Protein AF-A0A9D5VXX3-F1 (afdb_monomer_lite)

Secondary structure (DSSP, 8-state):
-HHHHHHHHHHT-HHHHHHTT-HHHHHHHHHHHHHHHHHHHHHTTTSHHHHHHHHTTS--HHHHHHHHHHHHHHHHHHHHHHTT-----PPPEEHHHHHHHHHHHHHHHHHHS--HHHHHHHHHTT-GGGHHHHHHHHHHHHHHHHHHHHSSTTTTSSTTEEES--HHHHHTS-THHHHHHHHHHHHHHHHHHHHHHHHHHHHHHHHHHHHHHHHHHHHHHHHHHHHHHHHHHHHHHHHHHHHHH----S--------------

pLDDT: mean 75.84, std 14.53, range [33.97, 91.81]

Radius of gyration: 36.01 Å; chains: 1; bounding box: 89×64×97 Å

Sequence (264 aa):
MEDFLLRLGKILDPATLESATGGSSLIAGFLIGLAWGLVLQKGRICKYDVVSGLFRLQDFTVFRLGAPMLLFSTVLIFFFLDLGMLELSIPKTVIVPQIVGGLLFGAGIAILGYCPGTSLGALGEGSLDAIPGILGMITGAVIFAELFYDSWNTTFMAFGDIGRITFYDMFKVNHWYVIVPFCIMLVMFIIGVTMMDWFMIFFRKSLNYFLDVTDALEEKVPTVKKEFEETTEKAKAQWKKYKHEDKVDDKLEVKIDDKHEDKT

Structure (mmCIF, N/CA/C/O backbone):
data_AF-A0A9D5VXX3-F1
#
_entry.id   AF-A0A9D5VXX3-F1
#
loop_
_atom_site.group_PDB
_atom_site.id
_atom_site.type_symbol
_atom_site.label_atom_id
_atom_site.label_alt_id
_atom_site.label_comp_id
_atom_site.label_asym_id
_atom_site.label_entity_id
_atom_site.label_seq_id
_atom_site.pdbx_PDB_ins_code
_atom_site.Cartn_x
_atom_site.Cartn_y
_atom_site.Cartn_z
_atom_site.occupancy
_atom_site.B_iso_or_equiv
_atom_site.auth_seq_id
_atom_site.auth_comp_id
_atom_site.auth_asym_id
_atom_site.auth_atom_id
_atom_site.pdbx_PDB_model_num
ATOM 1 N N . MET A 1 1 ? 31.605 13.356 -5.205 1.00 54.88 1 MET A N 1
ATOM 2 C CA . MET A 1 1 ? 30.679 14.513 -5.245 1.00 54.88 1 MET A CA 1
ATOM 3 C C . MET A 1 1 ? 30.443 14.970 -6.683 1.00 54.88 1 MET A C 1
ATOM 5 O O . MET A 1 1 ? 29.295 15.148 -7.060 1.00 54.88 1 MET A O 1
ATOM 9 N N . GLU A 1 2 ? 31.488 15.067 -7.510 1.00 60.94 2 GLU A N 1
ATOM 10 C CA . GLU A 1 2 ? 31.362 15.393 -8.943 1.00 60.94 2 GLU A CA 1
ATOM 11 C C . GLU A 1 2 ? 30.580 14.334 -9.738 1.00 60.94 2 GLU A C 1
ATOM 13 O O . GLU A 1 2 ? 29.680 14.694 -10.490 1.00 60.94 2 GLU A O 1
ATOM 18 N N . ASP A 1 3 ? 30.803 13.039 -9.478 1.00 67.50 3 ASP A N 1
ATOM 19 C CA . ASP A 1 3 ? 29.996 11.957 -10.071 1.00 67.50 3 ASP A CA 1
ATOM 20 C C . ASP A 1 3 ? 28.510 12.031 -9.695 1.00 67.50 3 ASP A C 1
ATOM 22 O O . ASP A 1 3 ? 27.647 11.739 -10.517 1.00 67.50 3 ASP A O 1
ATOM 26 N N . PHE A 1 4 ? 28.192 12.452 -8.468 1.00 64.25 4 PHE A N 1
ATOM 27 C CA . PHE A 1 4 ? 26.811 12.629 -8.010 1.00 64.25 4 PHE A CA 1
ATOM 28 C C . PHE A 1 4 ? 26.127 13.790 -8.749 1.00 64.25 4 PHE A C 1
ATOM 30 O O . PHE A 1 4 ? 25.004 13.638 -9.224 1.00 64.25 4 PHE A O 1
ATOM 37 N N . LEU A 1 5 ? 26.824 14.919 -8.927 1.00 60.59 5 LEU A N 1
ATOM 38 C CA . LEU A 1 5 ? 26.308 16.080 -9.662 1.00 60.59 5 LEU A CA 1
ATOM 39 C C . LEU A 1 5 ? 26.170 15.814 -11.172 1.00 60.59 5 LEU A C 1
ATOM 41 O O . LEU A 1 5 ? 25.159 16.191 -11.762 1.00 60.59 5 LEU A O 1
ATOM 45 N N . LEU A 1 6 ? 27.118 15.100 -11.789 1.00 66.69 6 LEU A N 1
ATOM 46 C CA . LEU A 1 6 ? 27.022 14.639 -13.184 1.00 66.69 6 LEU A CA 1
ATOM 47 C C . LEU A 1 6 ? 25.842 13.674 -13.404 1.00 66.69 6 LEU A C 1
ATOM 49 O O . LEU A 1 6 ? 25.215 13.691 -14.463 1.00 66.69 6 LEU A O 1
ATOM 53 N N . ARG A 1 7 ? 25.502 12.852 -12.403 1.00 62.12 7 ARG A N 1
ATOM 54 C CA . ARG A 1 7 ? 24.361 11.917 -12.443 1.00 62.12 7 ARG A CA 1
ATOM 55 C C . ARG A 1 7 ? 23.017 12.600 -12.199 1.00 62.12 7 ARG A C 1
ATOM 57 O O . ARG A 1 7 ? 22.048 12.261 -12.871 1.00 62.12 7 ARG A O 1
ATOM 64 N N . LEU A 1 8 ? 22.966 13.598 -11.316 1.00 60.09 8 LEU A N 1
ATOM 65 C CA . LEU A 1 8 ? 21.811 14.492 -11.173 1.00 60.09 8 LEU A CA 1
ATOM 66 C C . LEU A 1 8 ? 21.530 15.228 -12.493 1.00 60.09 8 LEU A C 1
ATOM 68 O O . LEU A 1 8 ? 20.380 15.294 -12.922 1.00 60.09 8 LEU A O 1
ATOM 72 N N . GLY A 1 9 ? 22.587 15.670 -13.183 1.00 57.88 9 GLY A N 1
ATOM 73 C CA . GLY A 1 9 ? 22.507 16.233 -14.534 1.00 57.88 9 GLY A CA 1
ATOM 74 C C . GLY A 1 9 ? 21.950 15.267 -15.589 1.00 57.88 9 GLY A C 1
ATOM 75 O O . GLY A 1 9 ? 21.218 15.709 -16.464 1.00 57.88 9 GLY A O 1
ATOM 76 N N . LYS A 1 10 ? 22.215 13.956 -15.473 1.00 60.25 10 LYS A N 1
ATOM 77 C CA . LYS A 1 10 ? 21.628 12.902 -16.332 1.00 60.25 10 LYS A CA 1
ATOM 78 C C . LYS A 1 10 ? 20.181 12.537 -15.992 1.00 60.25 10 LYS A C 1
ATOM 80 O O . LYS A 1 10 ? 19.451 12.048 -16.842 1.00 60.25 10 LYS A O 1
ATOM 85 N N . ILE A 1 11 ? 19.743 12.725 -14.749 1.00 60.09 11 ILE A N 1
ATOM 86 C CA . ILE A 1 11 ? 18.327 12.552 -14.374 1.00 60.09 11 ILE A CA 1
ATOM 87 C C . ILE A 1 11 ? 17.494 13.720 -14.931 1.00 60.09 11 ILE A C 1
ATOM 89 O O . ILE A 1 11 ? 16.366 13.527 -15.383 1.00 60.09 11 ILE A O 1
ATOM 93 N N . LEU A 1 12 ? 18.095 14.912 -14.970 1.00 56.62 12 LEU A N 1
ATOM 94 C CA . LEU A 1 12 ? 17.607 16.120 -15.641 1.00 56.62 12 LEU A CA 1
ATOM 95 C C . LEU A 1 12 ? 18.047 16.210 -17.121 1.00 56.62 12 LEU A C 1
ATOM 97 O O . LEU A 1 12 ? 18.134 17.315 -17.655 1.00 56.62 12 LEU A O 1
ATOM 101 N N . ASP A 1 13 ? 18.330 15.083 -17.793 1.00 58.31 13 ASP A N 1
ATOM 102 C CA . ASP A 1 13 ? 18.696 15.083 -19.220 1.00 58.31 13 ASP A CA 1
ATOM 103 C C . ASP A 1 13 ? 17.605 15.789 -20.061 1.00 58.31 13 ASP A C 1
ATOM 105 O O . ASP A 1 13 ? 16.416 15.733 -19.708 1.00 58.31 13 ASP A O 1
ATOM 109 N N . PRO A 1 14 ? 17.957 16.411 -21.205 1.00 57.50 14 PRO A N 1
ATOM 110 C CA . PRO A 1 14 ? 17.034 17.166 -22.043 1.00 57.50 14 PRO A CA 1
ATOM 111 C C . PRO A 1 14 ? 15.800 16.371 -22.467 1.00 57.50 14 PRO A C 1
ATOM 113 O O . PRO A 1 14 ? 14.769 16.983 -22.667 1.00 57.50 14 PRO A O 1
ATOM 116 N N . ALA A 1 15 ? 15.856 15.035 -22.535 1.00 57.66 15 ALA A N 1
ATOM 117 C CA . ALA A 1 15 ? 14.709 14.175 -22.854 1.00 57.66 15 ALA A CA 1
ATOM 118 C C . ALA A 1 15 ? 13.660 14.087 -21.721 1.00 57.66 15 ALA A C 1
ATOM 120 O O . ALA A 1 15 ? 12.449 14.081 -21.971 1.00 57.66 15 ALA A O 1
ATOM 121 N N . THR A 1 16 ? 14.098 14.062 -20.456 1.00 57.97 16 THR A N 1
ATOM 122 C CA . THR A 1 16 ? 13.195 14.175 -19.296 1.00 57.97 16 THR A CA 1
ATOM 123 C C . THR A 1 16 ? 12.633 15.588 -19.226 1.00 57.97 16 THR A C 1
ATOM 125 O O . THR A 1 16 ? 11.449 15.770 -18.965 1.00 57.97 16 THR A O 1
ATOM 128 N N . LEU A 1 17 ? 13.458 16.593 -19.531 1.00 55.03 17 LEU A N 1
ATOM 129 C CA . LEU A 1 17 ? 13.006 17.974 -19.638 1.00 55.03 17 LEU A CA 1
ATOM 130 C C . LEU A 1 17 ? 12.070 18.194 -20.827 1.00 55.03 17 LEU A C 1
ATOM 132 O O . LEU A 1 17 ? 11.161 18.985 -20.669 1.00 55.03 17 LEU A O 1
ATOM 136 N N . GLU A 1 18 ? 12.221 17.506 -21.961 1.00 60.97 18 GLU A N 1
ATOM 137 C CA . GLU A 1 18 ? 11.383 17.606 -23.170 1.00 60.97 18 GLU A CA 1
ATOM 138 C C . GLU A 1 18 ? 10.004 16.972 -22.946 1.00 60.97 18 GLU A C 1
ATOM 140 O O . GLU A 1 18 ? 8.969 17.596 -23.186 1.00 60.97 18 GLU A O 1
ATOM 145 N N . SER A 1 19 ? 9.969 15.778 -22.346 1.00 54.44 19 SER A N 1
ATOM 146 C CA . SER A 1 19 ? 8.719 15.152 -21.883 1.00 54.44 19 SER A CA 1
ATOM 147 C C . SER A 1 19 ? 8.041 15.936 -20.748 1.00 54.44 19 SER A C 1
ATOM 149 O O . SER A 1 19 ? 6.808 15.966 -20.674 1.00 54.44 19 SER A O 1
ATOM 151 N N . ALA A 1 20 ? 8.833 16.629 -19.921 1.00 55.00 20 ALA A N 1
ATOM 152 C CA . ALA A 1 20 ? 8.374 17.581 -18.915 1.00 55.00 20 ALA A CA 1
ATOM 153 C C . ALA A 1 20 ? 8.191 19.021 -19.439 1.00 55.00 20 ALA A C 1
ATOM 155 O O . ALA A 1 20 ? 7.760 19.863 -18.673 1.00 55.00 20 ALA A O 1
ATOM 156 N N . THR A 1 21 ? 8.485 19.362 -20.698 1.00 54.41 21 THR A N 1
ATOM 157 C CA . THR A 1 21 ? 8.234 20.712 -21.268 1.00 54.41 21 THR A CA 1
ATOM 158 C C . THR A 1 21 ? 7.125 20.709 -22.300 1.00 54.41 21 THR A C 1
ATOM 160 O O . THR A 1 21 ? 6.641 21.781 -22.669 1.00 54.41 21 THR A O 1
ATOM 163 N N . GLY A 1 22 ? 6.622 19.534 -22.687 1.00 62.16 22 GLY A N 1
ATOM 164 C CA . GLY A 1 22 ? 5.283 19.415 -23.241 1.00 62.16 22 GLY A CA 1
ATOM 165 C C . GLY A 1 22 ? 4.278 20.021 -22.261 1.00 62.16 22 GLY A C 1
ATOM 166 O O . GLY A 1 22 ? 3.848 19.374 -21.311 1.00 62.16 22 GLY A O 1
ATOM 167 N N . GLY A 1 23 ? 3.882 21.280 -22.470 1.00 70.62 23 GLY A N 1
ATOM 168 C CA . GLY A 1 23 ? 2.918 21.945 -21.586 1.00 70.62 23 GLY A CA 1
ATOM 169 C C . GLY A 1 23 ? 1.643 21.109 -21.429 1.00 70.62 23 GLY A C 1
ATOM 170 O O . GLY A 1 23 ? 1.097 20.989 -20.337 1.00 70.62 23 GLY A O 1
ATOM 171 N N . SER A 1 24 ? 1.237 20.424 -22.500 1.00 72.75 24 SER A N 1
ATOM 172 C CA . SER A 1 24 ? 0.107 19.497 -22.528 1.00 72.75 24 SER A CA 1
ATOM 173 C C . SER A 1 24 ? 0.295 18.265 -21.629 1.00 72.75 24 SER A C 1
ATOM 175 O O . SER A 1 24 ? -0.646 17.897 -20.930 1.00 72.75 24 SER A O 1
ATOM 177 N N . SER A 1 25 ? 1.476 17.630 -21.618 1.00 78.81 25 SER A N 1
ATOM 178 C CA . SER A 1 25 ? 1.744 16.418 -20.824 1.00 78.81 25 SER A CA 1
ATOM 179 C C . SER A 1 25 ? 1.875 16.734 -19.335 1.00 78.81 25 SER A C 1
ATOM 181 O O . SER A 1 25 ? 1.330 15.999 -18.512 1.00 78.81 25 SER A O 1
ATOM 183 N N . LEU A 1 26 ? 2.511 17.856 -18.979 1.00 82.62 26 LEU A N 1
ATOM 184 C CA . LEU A 1 26 ? 2.576 18.320 -17.592 1.00 82.62 26 LEU A CA 1
ATOM 185 C C . LEU A 1 26 ? 1.202 18.684 -17.036 1.00 82.62 26 LEU A C 1
ATOM 187 O O . LEU A 1 26 ? 0.861 18.276 -15.928 1.00 82.62 26 LEU A O 1
ATOM 191 N N . ILE A 1 27 ? 0.411 19.449 -17.795 1.00 86.25 27 ILE A N 1
ATOM 192 C CA . ILE A 1 27 ? -0.934 19.845 -17.366 1.00 86.25 27 ILE A CA 1
ATOM 193 C C . ILE A 1 27 ? -1.816 18.602 -17.237 1.00 86.25 27 ILE A C 1
ATOM 195 O O . ILE A 1 27 ? -2.516 18.461 -16.237 1.00 86.25 27 ILE A O 1
ATOM 199 N N . ALA A 1 28 ? -1.746 17.666 -18.190 1.00 85.38 28 ALA A N 1
ATOM 200 C CA . ALA A 1 28 ? -2.468 16.401 -18.096 1.00 85.38 28 ALA A CA 1
ATOM 201 C C . ALA A 1 28 ? -2.037 15.586 -16.865 1.00 85.38 28 ALA A C 1
ATOM 203 O O . ALA A 1 28 ? -2.895 15.133 -16.110 1.00 85.38 28 ALA A O 1
ATOM 204 N N . GLY A 1 29 ? -0.732 15.455 -16.609 1.00 86.94 29 GLY A N 1
ATOM 205 C CA . GLY A 1 29 ? -0.204 14.764 -15.431 1.00 86.94 29 GLY A CA 1
ATOM 206 C C . GLY A 1 29 ? -0.633 15.418 -14.116 1.00 86.94 29 GLY A C 1
ATOM 207 O O . GLY A 1 29 ? -1.059 14.726 -13.194 1.00 86.94 29 GLY A O 1
ATOM 208 N N . PHE A 1 30 ? -0.605 16.750 -14.045 1.00 88.44 30 PHE A N 1
ATOM 209 C CA . PHE A 1 30 ? -1.073 17.506 -12.885 1.00 88.44 30 PHE A CA 1
ATOM 210 C C . PHE A 1 30 ? -2.578 17.321 -12.648 1.00 88.44 30 PHE A C 1
ATOM 212 O O . PHE A 1 30 ? -2.991 17.048 -11.523 1.00 88.44 30 PHE A O 1
ATOM 219 N N . LEU A 1 31 ? -3.400 17.403 -13.700 1.00 91.75 31 LEU A N 1
ATOM 220 C CA . LEU A 1 31 ? -4.848 17.196 -13.608 1.00 91.75 31 LEU A CA 1
ATOM 221 C C . LEU A 1 31 ? -5.198 15.765 -13.185 1.00 91.75 31 LEU A C 1
ATOM 223 O O . LEU A 1 31 ? -6.059 15.576 -12.326 1.00 91.75 31 LEU A O 1
ATOM 227 N N . ILE A 1 32 ? -4.518 14.762 -13.746 1.00 89.12 32 ILE A N 1
ATOM 228 C CA . ILE A 1 32 ? -4.707 13.353 -13.378 1.00 89.12 32 ILE A CA 1
ATOM 229 C C . ILE A 1 32 ? -4.256 13.116 -11.935 1.00 89.12 32 ILE A C 1
ATOM 231 O O . ILE A 1 32 ? -4.968 12.462 -11.177 1.00 89.12 32 ILE A O 1
ATOM 235 N N . GLY A 1 33 ? -3.117 13.679 -11.525 1.00 88.12 33 GLY A N 1
ATOM 236 C CA . GLY A 1 33 ? -2.627 13.598 -10.149 1.00 88.12 33 GLY A CA 1
ATOM 237 C C . GLY A 1 33 ? -3.587 14.242 -9.149 1.00 88.12 33 GLY A C 1
ATOM 238 O O . GLY A 1 33 ? -3.875 13.655 -8.108 1.00 88.12 33 GLY A O 1
ATOM 239 N N . LEU A 1 34 ? -4.154 15.402 -9.488 1.00 90.19 34 LEU A N 1
ATOM 240 C CA . LEU A 1 34 ? -5.164 16.076 -8.673 1.00 90.19 34 LEU A CA 1
ATOM 241 C C . LEU A 1 34 ? -6.451 15.246 -8.585 1.00 90.19 34 LEU A C 1
ATOM 243 O O . LEU A 1 34 ? -6.981 15.050 -7.492 1.00 90.19 34 LEU A O 1
ATOM 247 N N . ALA A 1 35 ? -6.923 14.694 -9.706 1.00 90.69 35 ALA A N 1
ATOM 248 C CA . ALA A 1 35 ? -8.075 13.795 -9.723 1.00 90.69 35 ALA A CA 1
ATOM 249 C C . ALA A 1 35 ? -7.831 12.539 -8.868 1.00 90.69 35 ALA A C 1
ATOM 251 O O . ALA A 1 35 ? -8.690 12.159 -8.072 1.00 90.69 35 ALA A O 1
ATOM 252 N N . TRP A 1 36 ? -6.645 11.934 -8.971 1.00 87.25 36 TRP A N 1
ATOM 253 C CA . TRP A 1 36 ? -6.245 10.789 -8.154 1.00 87.25 36 TRP A CA 1
ATOM 254 C C . TRP A 1 36 ? -6.178 11.141 -6.663 1.00 87.25 36 TRP A C 1
ATOM 256 O O . TRP A 1 36 ? -6.694 10.396 -5.831 1.00 87.25 36 TRP A O 1
ATOM 266 N N . GLY A 1 37 ? -5.636 12.310 -6.315 1.00 87.75 37 GLY A N 1
ATOM 267 C CA . GLY A 1 37 ? -5.613 12.819 -4.942 1.00 87.75 37 GLY A CA 1
ATOM 268 C C . GLY A 1 37 ? -7.014 12.982 -4.345 1.00 87.75 37 GLY A C 1
ATOM 269 O O . GLY A 1 37 ? -7.267 12.520 -3.233 1.00 87.75 37 GLY A O 1
ATOM 270 N N . LEU A 1 38 ? -7.962 13.544 -5.105 1.00 88.38 38 LEU A N 1
ATOM 271 C CA . LEU A 1 38 ? -9.363 13.670 -4.678 1.00 88.38 38 LEU A CA 1
ATOM 272 C C . LEU A 1 38 ? -10.030 12.306 -4.445 1.00 88.38 38 LEU A C 1
ATOM 274 O O . LEU A 1 38 ? -10.832 12.149 -3.519 1.00 88.38 38 LEU A O 1
ATOM 278 N N . VAL A 1 39 ? -9.702 11.309 -5.272 1.00 88.06 39 VAL A N 1
ATOM 279 C CA . VAL A 1 39 ? -10.187 9.931 -5.110 1.00 88.06 39 VAL A CA 1
ATOM 280 C C . VAL A 1 39 ? -9.621 9.300 -3.836 1.00 88.06 39 VAL A C 1
ATOM 282 O O . VAL A 1 39 ? -10.385 8.717 -3.065 1.00 88.06 39 VAL A O 1
ATOM 285 N N . LEU A 1 40 ? -8.321 9.460 -3.566 1.00 85.25 40 LEU A N 1
ATOM 286 C CA . LEU A 1 40 ? -7.682 8.950 -2.346 1.00 85.25 40 LEU A CA 1
ATOM 287 C C . LEU A 1 40 ? -8.268 9.583 -1.077 1.00 85.25 40 LEU A C 1
ATOM 289 O O . LEU A 1 40 ? -8.564 8.865 -0.117 1.00 85.25 40 LEU A O 1
ATOM 293 N N . GLN A 1 41 ? -8.515 10.894 -1.105 1.00 84.69 41 GLN A N 1
ATOM 294 C CA . GLN A 1 41 ? -9.112 11.630 0.009 1.00 84.69 41 GLN A CA 1
ATOM 295 C C . GLN A 1 41 ? -10.543 11.150 0.299 1.00 84.69 41 GLN A C 1
ATOM 297 O O . GLN A 1 41 ? -10.901 10.871 1.446 1.00 84.69 41 GLN A O 1
ATOM 302 N N . LYS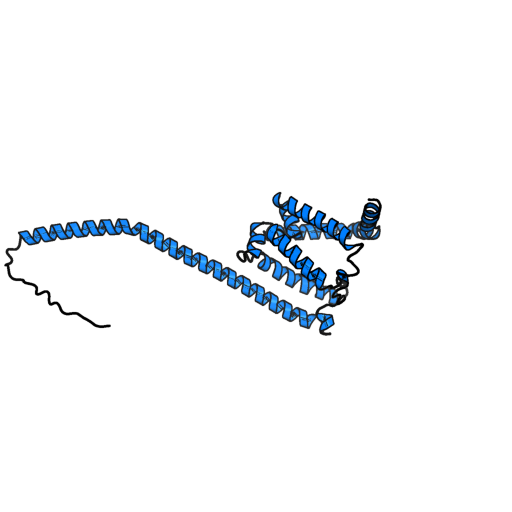 A 1 42 ? -11.366 10.952 -0.742 1.00 85.94 42 LYS A N 1
ATOM 303 C CA . LYS A 1 42 ? -12.699 10.343 -0.581 1.00 85.94 42 LYS A CA 1
ATOM 304 C C . LYS A 1 42 ? -12.630 8.898 -0.090 1.00 85.94 42 LYS A C 1
ATOM 306 O O . LYS A 1 42 ? -13.503 8.476 0.665 1.00 85.94 42 LYS A O 1
ATOM 311 N N . GLY A 1 43 ? -11.598 8.159 -0.491 1.00 80.75 43 GLY A N 1
ATOM 312 C CA . GLY A 1 43 ? -11.353 6.786 -0.058 1.00 80.75 43 GLY A CA 1
ATOM 313 C C . GLY A 1 43 ? -10.912 6.649 1.402 1.00 80.75 43 GLY A C 1
ATOM 314 O O . GLY A 1 43 ? -10.931 5.537 1.920 1.00 80.75 43 GLY A O 1
ATOM 315 N N . ARG A 1 44 ? -10.522 7.745 2.078 1.00 82.94 44 ARG A N 1
ATOM 316 C CA . ARG A 1 44 ? -9.984 7.751 3.458 1.00 82.94 44 ARG A CA 1
ATOM 317 C C . ARG A 1 44 ? -8.808 6.786 3.673 1.00 82.94 44 ARG A C 1
ATOM 319 O O . ARG A 1 44 ? -8.536 6.382 4.800 1.00 82.94 44 ARG A O 1
ATOM 326 N N . ILE A 1 45 ? -8.097 6.439 2.598 1.00 81.88 45 ILE A N 1
ATOM 327 C CA . ILE A 1 45 ? -6.929 5.542 2.631 1.00 81.88 45 ILE A CA 1
ATOM 328 C C . ILE A 1 45 ? -5.687 6.300 3.138 1.00 81.88 45 ILE A C 1
ATOM 330 O O . ILE A 1 45 ? -4.707 5.698 3.556 1.00 81.88 45 ILE A O 1
ATOM 334 N N . CYS A 1 46 ? -5.744 7.633 3.164 1.00 80.94 46 CYS A N 1
ATOM 335 C CA . CYS A 1 46 ? -4.693 8.511 3.679 1.00 80.94 46 CYS A CA 1
ATOM 336 C C . CYS A 1 46 ? -4.588 8.538 5.215 1.00 80.94 46 CYS A C 1
ATOM 338 O O . CYS A 1 46 ? -3.816 9.325 5.749 1.00 80.94 46 CYS A O 1
ATOM 340 N N . LYS A 1 47 ? -5.325 7.681 5.935 1.00 82.31 47 LYS A N 1
ATOM 341 C CA . LYS A 1 47 ? -5.240 7.558 7.395 1.00 82.31 47 LYS A CA 1
ATOM 342 C C . LYS A 1 47 ? -4.347 6.393 7.809 1.00 82.31 47 LYS A C 1
ATOM 344 O O . LYS A 1 47 ? -4.541 5.274 7.334 1.00 82.31 47 LYS A O 1
ATOM 349 N N . TYR A 1 48 ? -3.460 6.645 8.771 1.00 81.44 48 TYR A N 1
ATOM 350 C CA . TYR A 1 48 ? -2.576 5.634 9.361 1.00 81.44 48 TYR A CA 1
ATOM 351 C C . TYR A 1 48 ? -3.331 4.392 9.856 1.00 81.44 48 TYR A C 1
ATOM 353 O O . TYR A 1 48 ? -2.925 3.260 9.587 1.00 81.44 48 TYR A O 1
ATOM 361 N N . ASP A 1 49 ? -4.458 4.588 10.546 1.00 81.06 49 ASP A N 1
ATOM 362 C CA . ASP A 1 49 ? -5.234 3.492 11.142 1.00 81.06 49 ASP A CA 1
ATOM 363 C C . ASP A 1 49 ? -5.745 2.501 10.090 1.00 81.06 49 ASP A C 1
ATOM 365 O O . ASP A 1 49 ? -5.780 1.300 10.327 1.00 81.06 49 ASP A O 1
ATOM 369 N N . VAL A 1 50 ? -6.080 2.987 8.892 1.00 81.31 50 VAL A N 1
ATOM 370 C CA . VAL A 1 50 ? -6.641 2.154 7.820 1.00 81.31 50 VAL A CA 1
ATOM 371 C C . VAL A 1 50 ? -5.566 1.270 7.193 1.00 81.31 50 VAL A C 1
ATOM 373 O O . VAL A 1 50 ? -5.811 0.103 6.889 1.00 81.31 50 VAL A O 1
ATOM 376 N N . VAL A 1 51 ? -4.364 1.812 6.997 1.00 81.88 51 VAL A N 1
ATOM 377 C CA . VAL A 1 51 ? -3.248 1.064 6.406 1.00 81.88 51 VAL A CA 1
ATOM 378 C C . VAL A 1 51 ? -2.630 0.118 7.433 1.00 81.88 51 VAL A C 1
ATOM 380 O O . VAL A 1 51 ? -2.379 -1.039 7.115 1.00 81.88 51 VAL A O 1
ATOM 383 N N . SER A 1 52 ? -2.427 0.557 8.676 1.00 80.69 52 SER A N 1
ATOM 384 C CA . SER A 1 52 ? -1.930 -0.318 9.750 1.00 80.69 52 SER A CA 1
ATOM 385 C C . SER A 1 52 ? -2.950 -1.399 10.138 1.00 80.69 52 SER A C 1
ATOM 387 O O . SER A 1 52 ? -2.570 -2.545 10.395 1.00 80.69 52 SER A O 1
ATOM 389 N N . GLY A 1 53 ? -4.248 -1.080 10.089 1.00 80.44 53 GLY A N 1
ATOM 390 C CA . GLY A 1 53 ? -5.354 -2.020 10.273 1.00 80.44 53 GLY A CA 1
ATOM 391 C C . GLY A 1 53 ? -5.387 -3.131 9.220 1.00 80.44 53 GLY A C 1
ATOM 392 O O . GLY A 1 53 ? -5.759 -4.260 9.546 1.00 80.44 53 GLY A O 1
ATOM 393 N N . LEU A 1 54 ? -4.904 -2.869 7.999 1.00 82.94 54 LEU A N 1
ATOM 394 C CA . LEU A 1 54 ? -4.735 -3.890 6.960 1.00 82.94 54 LEU A CA 1
ATOM 395 C C . LEU A 1 54 ? -3.714 -4.958 7.370 1.00 82.94 54 LEU A C 1
ATOM 397 O O . LEU A 1 54 ? -3.992 -6.151 7.270 1.00 82.94 54 LEU A O 1
ATOM 401 N N . PHE A 1 55 ? -2.543 -4.543 7.865 1.00 80.88 55 PHE A N 1
ATOM 402 C CA . PHE A 1 55 ? -1.495 -5.470 8.317 1.00 80.88 55 PHE A CA 1
ATOM 403 C C . PHE A 1 55 ? -1.889 -6.226 9.588 1.00 80.88 55 PHE A C 1
ATOM 405 O O . PHE A 1 55 ? -1.417 -7.336 9.816 1.00 80.88 55 PHE A O 1
ATOM 412 N N . ARG A 1 56 ? -2.787 -5.652 10.397 1.00 81.50 56 ARG A N 1
ATOM 413 C CA . ARG A 1 56 ? -3.400 -6.321 11.553 1.00 81.50 56 ARG A CA 1
ATOM 414 C C . ARG A 1 56 ? -4.600 -7.198 11.188 1.00 81.50 56 ARG A C 1
ATOM 416 O O . ARG A 1 56 ? -5.173 -7.804 12.089 1.00 81.50 56 ARG A O 1
ATOM 423 N N . LEU A 1 57 ? -4.976 -7.272 9.905 1.00 80.31 57 LEU A N 1
ATOM 424 C CA . LEU A 1 57 ? -6.169 -7.977 9.412 1.00 80.31 57 LEU A CA 1
ATOM 425 C C . LEU A 1 57 ? -7.472 -7.525 10.102 1.00 80.31 57 LEU A C 1
ATOM 427 O O . LEU A 1 57 ? -8.424 -8.292 10.214 1.00 80.31 57 LEU A O 1
ATOM 431 N N . GLN A 1 58 ? -7.503 -6.282 10.588 1.00 77.62 58 GLN A N 1
ATOM 432 C CA . GLN A 1 58 ? -8.658 -5.679 11.257 1.00 77.62 58 GLN A CA 1
ATOM 433 C C . GLN A 1 58 ? -9.502 -4.849 10.288 1.00 77.62 58 GLN A C 1
ATOM 435 O O . GLN A 1 58 ? -10.724 -4.843 10.407 1.00 77.62 58 GLN A O 1
ATOM 440 N N . ASP A 1 59 ? -8.857 -4.196 9.315 1.00 77.44 59 ASP A N 1
ATOM 441 C CA . ASP A 1 59 ? -9.508 -3.320 8.342 1.00 77.44 59 ASP A CA 1
ATOM 442 C C . ASP A 1 59 ? -9.162 -3.724 6.903 1.00 77.44 59 ASP A C 1
ATOM 444 O O . ASP A 1 59 ? -8.065 -3.475 6.402 1.00 77.44 59 ASP A O 1
ATOM 448 N N . PHE A 1 60 ? -10.134 -4.288 6.182 1.00 80.50 60 PHE A N 1
ATOM 449 C CA . PHE A 1 60 ? -9.978 -4.685 4.774 1.00 80.50 60 PHE A CA 1
ATOM 450 C C . PHE A 1 60 ? -10.350 -3.575 3.773 1.00 80.50 60 PHE A C 1
ATOM 452 O O . PHE A 1 60 ? -10.473 -3.807 2.566 1.00 80.50 60 PHE A O 1
ATOM 459 N N . THR A 1 61 ? -10.492 -2.337 4.254 1.00 80.69 61 THR A N 1
ATOM 460 C CA . THR A 1 61 ? -10.881 -1.165 3.452 1.00 80.69 61 THR A CA 1
ATOM 461 C C . THR A 1 61 ? -9.943 -0.931 2.263 1.00 80.69 61 THR A C 1
ATOM 463 O O . THR A 1 61 ? -10.409 -0.625 1.164 1.00 80.69 61 THR A O 1
ATOM 466 N N . VAL A 1 62 ? -8.632 -1.138 2.445 1.00 83.00 62 VAL A N 1
ATOM 467 C CA . VAL A 1 62 ? -7.635 -0.968 1.374 1.00 83.00 62 VAL A CA 1
ATOM 468 C C . VAL A 1 62 ? -7.868 -1.960 0.234 1.00 83.00 62 VAL A C 1
ATOM 470 O O . VAL A 1 62 ? -7.860 -1.558 -0.927 1.00 83.00 62 VAL A O 1
ATOM 473 N N . PHE A 1 63 ? -8.143 -3.235 0.532 1.00 83.31 63 PHE A N 1
ATOM 474 C CA . PHE A 1 63 ? -8.443 -4.227 -0.506 1.00 83.31 63 PHE A CA 1
ATOM 475 C C . PHE A 1 63 ? -9.774 -3.949 -1.199 1.00 83.31 63 PHE A C 1
ATOM 477 O O . PHE A 1 63 ? -9.873 -4.112 -2.414 1.00 83.31 63 PHE A O 1
ATOM 484 N N . ARG A 1 64 ? -10.777 -3.465 -0.459 1.00 82.00 64 ARG A N 1
ATOM 485 C CA . ARG A 1 64 ? -12.091 -3.131 -1.018 1.00 82.00 64 ARG A CA 1
ATOM 486 C C . ARG A 1 64 ? -12.032 -2.004 -2.050 1.00 82.00 64 ARG A C 1
ATOM 488 O O . ARG A 1 64 ? -12.784 -2.041 -3.016 1.00 82.00 64 ARG A O 1
ATOM 495 N N . LEU A 1 65 ? -11.158 -1.016 -1.855 1.00 84.38 65 LEU A N 1
ATOM 496 C CA . LEU A 1 65 ? -10.978 0.097 -2.795 1.00 84.38 65 LEU A CA 1
ATOM 497 C C . LEU A 1 65 ? -9.908 -0.198 -3.856 1.00 84.38 65 LEU A C 1
ATOM 499 O O . LEU A 1 65 ? -10.065 0.180 -5.015 1.00 84.38 65 LEU A O 1
ATOM 503 N N . GLY A 1 66 ? -8.841 -0.906 -3.482 1.00 86.19 66 GLY A N 1
ATOM 504 C CA . GLY A 1 66 ? -7.727 -1.230 -4.369 1.00 86.19 66 GLY A CA 1
ATOM 505 C C . GLY A 1 66 ? -8.066 -2.284 -5.425 1.00 86.19 66 GLY A C 1
ATOM 506 O O . GLY A 1 66 ? -7.710 -2.112 -6.587 1.00 86.19 66 GLY A O 1
ATOM 507 N N . ALA A 1 67 ? -8.789 -3.349 -5.065 1.00 88.06 67 ALA A N 1
ATOM 508 C CA . ALA A 1 67 ? -9.135 -4.425 -5.996 1.00 88.06 67 ALA A CA 1
ATOM 509 C C . ALA A 1 67 ? -10.012 -3.982 -7.194 1.00 88.06 67 ALA A C 1
ATOM 511 O O . ALA A 1 67 ? -9.671 -4.345 -8.321 1.00 88.06 67 ALA A O 1
ATOM 512 N N . PRO A 1 68 ? -11.086 -3.176 -7.035 1.00 88.00 68 PRO A N 1
ATOM 513 C CA . PRO A 1 68 ? -11.850 -2.676 -8.182 1.00 88.00 68 PRO A CA 1
ATOM 514 C C . PRO A 1 68 ? -11.055 -1.683 -9.040 1.00 88.00 68 PRO A C 1
ATOM 516 O O . PRO A 1 68 ? -11.204 -1.687 -10.260 1.00 88.00 68 PRO A O 1
ATOM 519 N N . MET A 1 69 ? -10.168 -0.880 -8.438 1.00 88.25 69 MET A N 1
ATOM 520 C CA . MET A 1 69 ? -9.248 -0.016 -9.190 1.00 88.25 69 MET A CA 1
ATOM 521 C C . MET A 1 69 ? -8.266 -0.838 -10.028 1.00 88.25 69 MET A C 1
ATOM 523 O O . MET A 1 69 ? -8.044 -0.529 -11.197 1.00 88.25 69 MET A O 1
ATOM 527 N N . LEU A 1 70 ? -7.717 -1.916 -9.460 1.00 89.81 70 LEU A N 1
ATOM 528 C CA . LEU A 1 70 ? -6.830 -2.839 -10.166 1.00 89.81 70 LEU A CA 1
ATOM 529 C C . LEU A 1 70 ? -7.553 -3.552 -11.314 1.00 89.81 70 LEU A C 1
ATOM 531 O O . LEU A 1 70 ? -7.000 -3.659 -12.407 1.00 89.81 70 LEU A O 1
ATOM 535 N N . LEU A 1 71 ? -8.793 -3.997 -11.088 1.00 90.06 71 LEU A N 1
ATOM 536 C CA . LEU A 1 71 ? -9.650 -4.585 -12.120 1.00 90.06 71 LEU A CA 1
ATOM 537 C C . LEU A 1 71 ? -9.864 -3.616 -13.282 1.00 90.06 71 LEU A C 1
ATOM 539 O O . LEU A 1 71 ? -9.591 -3.961 -14.430 1.00 90.06 71 LEU A O 1
ATOM 543 N N . PHE A 1 72 ? -10.315 -2.399 -12.975 1.00 91.81 72 PHE A N 1
ATOM 544 C CA . PHE A 1 72 ? -10.581 -1.376 -13.981 1.00 91.81 72 PHE A CA 1
ATOM 545 C C . PHE A 1 72 ? -9.316 -1.011 -14.762 1.00 91.81 72 PHE A C 1
ATOM 547 O O . PHE A 1 72 ? -9.340 -0.992 -15.988 1.00 91.81 72 PHE A O 1
ATOM 554 N N . SER A 1 73 ? -8.202 -0.791 -14.059 1.00 89.44 73 SER A N 1
ATOM 555 C CA . SER A 1 73 ? -6.907 -0.468 -14.664 1.00 89.44 73 SER A CA 1
ATOM 556 C C . SER A 1 73 ? -6.429 -1.571 -15.608 1.00 89.44 73 SER A C 1
ATOM 558 O O . SER A 1 73 ? -6.069 -1.292 -16.748 1.00 89.44 73 SER A O 1
ATOM 560 N N . THR A 1 74 ? -6.504 -2.833 -15.173 1.00 87.81 74 THR A N 1
ATOM 561 C CA . THR A 1 74 ? -6.106 -3.984 -15.998 1.00 87.81 74 THR A CA 1
ATOM 562 C C . THR A 1 74 ? -6.918 -4.025 -17.292 1.00 87.81 74 THR A C 1
ATOM 564 O O . THR A 1 74 ? -6.344 -4.027 -18.376 1.00 87.81 74 THR A O 1
ATOM 567 N N . VAL A 1 75 ? -8.250 -3.984 -17.199 1.00 89.75 75 VAL A N 1
ATOM 568 C CA . VAL A 1 75 ? -9.130 -4.029 -18.380 1.00 89.75 75 VAL A CA 1
ATOM 569 C C . VAL A 1 75 ? -8.881 -2.838 -19.308 1.00 89.75 75 VAL A C 1
ATOM 571 O O . VAL A 1 75 ? -8.800 -3.015 -20.521 1.00 89.75 75 VAL A O 1
ATOM 574 N N . LEU A 1 76 ? -8.715 -1.636 -18.751 1.00 89.50 76 LEU A N 1
ATOM 575 C CA . LEU A 1 76 ? -8.506 -0.417 -19.525 1.00 89.50 76 LEU A CA 1
ATOM 576 C C . LEU A 1 76 ? -7.169 -0.429 -20.282 1.00 89.50 76 LEU A C 1
ATOM 578 O O . LEU A 1 76 ? -7.139 -0.093 -21.463 1.00 89.50 76 LEU A O 1
ATOM 582 N N . ILE A 1 77 ? -6.074 -0.835 -19.631 1.00 86.69 77 ILE A N 1
ATOM 583 C CA . ILE A 1 77 ? -4.739 -0.877 -20.248 1.00 86.69 77 ILE A CA 1
ATOM 584 C C . ILE A 1 77 ? -4.723 -1.852 -21.428 1.00 86.69 77 ILE A C 1
ATOM 586 O O . ILE A 1 77 ? -4.271 -1.484 -22.510 1.00 86.69 77 ILE A O 1
ATOM 590 N N . PHE A 1 78 ? -5.245 -3.070 -21.249 1.00 83.75 78 PHE A N 1
ATOM 591 C CA . PHE A 1 78 ? -5.274 -4.064 -22.328 1.00 83.75 78 PHE A CA 1
ATOM 592 C C . PHE A 1 78 ? -6.249 -3.689 -23.450 1.00 83.75 78 PHE A C 1
ATOM 594 O O . PHE A 1 78 ? -5.965 -3.954 -24.613 1.00 83.75 78 PHE A O 1
ATOM 601 N N . PHE A 1 79 ? -7.338 -2.983 -23.139 1.00 86.44 79 PHE A N 1
ATOM 602 C CA . PHE A 1 79 ? -8.226 -2.429 -24.160 1.00 86.44 79 PHE A CA 1
ATOM 603 C C . PHE A 1 79 ? -7.521 -1.390 -25.049 1.00 86.44 79 PHE A C 1
ATOM 605 O O .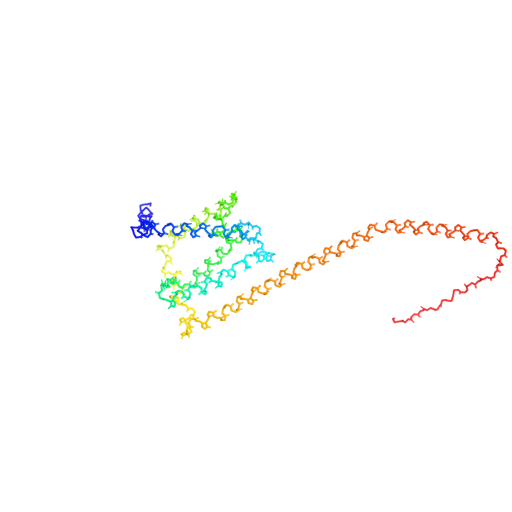 PHE A 1 79 ? -7.650 -1.424 -26.270 1.00 86.44 79 PHE A O 1
ATOM 612 N N . PHE A 1 80 ? -6.733 -0.484 -24.463 1.00 85.44 80 PHE A N 1
ATOM 613 C CA . PHE A 1 80 ? -5.950 0.489 -25.236 1.00 85.44 80 PHE A CA 1
ATOM 614 C C . PHE A 1 80 ? -4.742 -0.127 -25.953 1.00 85.44 80 PHE A C 1
ATOM 616 O O . PHE A 1 80 ? -4.327 0.386 -26.995 1.00 85.44 80 PHE A O 1
ATOM 623 N N . LEU A 1 81 ? -4.200 -1.224 -25.421 1.00 84.25 81 LEU A N 1
ATOM 624 C CA . LEU A 1 81 ? -3.172 -2.016 -26.088 1.00 84.25 81 LEU A CA 1
ATOM 625 C C . LEU A 1 81 ? -3.707 -2.628 -27.390 1.00 84.25 81 LEU A C 1
ATOM 627 O O . LEU A 1 81 ? -3.048 -2.531 -28.420 1.00 84.25 81 LEU A O 1
ATOM 631 N N . ASP A 1 82 ? -4.924 -3.179 -27.365 1.00 82.56 82 ASP A N 1
ATOM 632 C CA . ASP A 1 82 ? -5.579 -3.754 -28.550 1.00 82.56 82 ASP A CA 1
ATOM 633 C C . ASP A 1 82 ? -5.882 -2.712 -29.631 1.00 82.56 82 ASP A C 1
ATOM 635 O O . ASP A 1 82 ? -5.854 -3.014 -30.823 1.00 82.56 82 ASP A O 1
ATOM 639 N N . LEU A 1 83 ? -6.130 -1.466 -29.224 1.00 84.81 83 LEU A N 1
ATOM 640 C CA . LEU A 1 83 ? -6.300 -0.332 -30.134 1.00 84.81 83 LEU A CA 1
ATOM 641 C C . LEU A 1 83 ? -4.972 0.185 -30.715 1.00 84.81 83 LEU A C 1
ATOM 643 O O . LEU A 1 83 ? -4.987 1.109 -31.528 1.00 84.81 83 LEU A O 1
ATOM 647 N N . GLY A 1 84 ? -3.827 -0.374 -30.304 1.00 79.38 84 GLY A N 1
ATOM 648 C CA . GLY A 1 84 ? -2.497 0.033 -30.767 1.00 79.38 84 GLY A CA 1
ATOM 649 C C . GLY A 1 84 ? -2.073 1.429 -30.302 1.00 79.38 84 GLY A C 1
ATOM 650 O O . GLY A 1 84 ? -1.146 2.005 -30.862 1.00 79.38 84 GLY A O 1
ATOM 651 N N . MET A 1 85 ? -2.755 1.995 -29.300 1.00 72.56 85 MET A N 1
ATOM 652 C CA . MET A 1 85 ? -2.496 3.351 -28.796 1.00 72.56 85 MET A CA 1
ATOM 653 C C . MET A 1 85 ? -1.467 3.389 -27.657 1.00 72.56 85 MET A C 1
ATOM 655 O O . MET A 1 85 ? -1.054 4.474 -27.249 1.00 72.56 85 MET A O 1
ATOM 659 N N . LEU A 1 86 ? -1.076 2.229 -27.121 1.00 73.06 86 LEU A N 1
ATOM 660 C CA . LEU A 1 86 ? -0.143 2.101 -26.003 1.00 73.06 86 LEU A CA 1
ATOM 661 C C . LEU A 1 86 ? 0.925 1.050 -26.300 1.00 73.06 86 LEU A C 1
ATOM 663 O O . LEU A 1 86 ? 0.611 -0.048 -26.747 1.00 73.06 86 LEU A O 1
ATOM 667 N N . GLU A 1 87 ? 2.176 1.361 -25.966 1.00 71.06 87 GLU A N 1
ATOM 668 C CA . GLU A 1 87 ? 3.260 0.381 -25.903 1.00 71.06 87 GLU A CA 1
ATOM 669 C C . GLU A 1 87 ? 3.495 -0.037 -24.446 1.00 71.06 87 GLU A C 1
ATOM 671 O O . GLU A 1 87 ? 3.683 0.799 -23.557 1.00 71.06 87 GLU A O 1
ATOM 676 N N . LEU A 1 88 ? 3.491 -1.346 -24.180 1.00 69.00 88 LEU A N 1
ATOM 677 C CA . LEU A 1 88 ? 3.793 -1.877 -22.852 1.00 69.00 88 LEU A CA 1
ATOM 678 C C . LEU A 1 88 ? 5.298 -1.782 -22.567 1.00 69.00 88 LEU A C 1
ATOM 680 O O . LEU A 1 88 ? 6.092 -2.600 -23.030 1.00 69.00 88 LEU A O 1
ATOM 684 N N . SER A 1 89 ? 5.691 -0.824 -21.729 1.00 68.75 89 SER A N 1
ATOM 685 C CA . SER A 1 89 ? 7.043 -0.780 -21.166 1.00 68.75 89 SER A CA 1
ATOM 686 C C . SER A 1 89 ? 7.140 -1.720 -19.961 1.00 68.75 89 SER A C 1
ATOM 688 O O . SER A 1 89 ? 6.841 -1.347 -18.826 1.00 68.75 89 SER A O 1
ATOM 690 N N . ILE A 1 90 ? 7.509 -2.978 -20.215 1.00 68.38 90 ILE A N 1
ATOM 691 C CA . ILE A 1 90 ? 7.612 -4.007 -19.172 1.00 68.38 90 ILE A CA 1
ATOM 692 C C . ILE A 1 90 ? 8.972 -3.886 -18.462 1.00 68.38 90 ILE A C 1
ATOM 694 O O . ILE A 1 90 ? 10.024 -3.999 -19.114 1.00 68.38 90 ILE A O 1
ATOM 698 N N . PRO A 1 91 ? 8.996 -3.672 -17.132 1.00 68.94 91 PRO A N 1
ATOM 699 C CA . PRO A 1 91 ? 10.238 -3.686 -16.371 1.00 68.94 91 PRO A CA 1
ATOM 700 C C . PRO A 1 91 ? 10.863 -5.087 -16.398 1.00 68.94 91 PRO A C 1
ATOM 702 O O . PRO A 1 91 ? 10.167 -6.094 -16.508 1.00 68.94 91 PRO A O 1
ATOM 705 N N . LYS A 1 92 ? 12.196 -5.163 -16.320 1.00 69.25 92 LYS A N 1
ATOM 706 C CA . LYS A 1 92 ? 12.895 -6.456 -16.285 1.00 69.25 92 LYS A CA 1
ATOM 707 C C . LYS A 1 92 ? 12.533 -7.217 -15.009 1.00 69.25 92 LYS A C 1
ATOM 709 O O . LYS A 1 92 ? 12.550 -6.633 -13.921 1.00 69.25 92 LYS A O 1
ATOM 714 N N . THR A 1 93 ? 12.250 -8.509 -15.145 1.00 69.56 93 THR A N 1
ATOM 715 C CA . THR A 1 93 ? 11.896 -9.366 -14.016 1.00 69.56 93 THR A CA 1
ATOM 716 C C . THR A 1 93 ? 13.126 -10.092 -13.498 1.00 69.56 93 THR A C 1
ATOM 718 O O . THR A 1 93 ? 13.602 -11.043 -14.114 1.00 69.56 93 THR A O 1
ATOM 721 N N . VAL A 1 94 ? 13.613 -9.657 -12.334 1.00 77.06 94 VAL A N 1
ATOM 722 C CA . VAL A 1 94 ? 14.690 -10.333 -11.604 1.00 77.06 94 VAL A CA 1
ATOM 723 C C . VAL A 1 94 ? 14.133 -10.813 -10.271 1.00 77.06 94 VAL A C 1
ATOM 725 O O . VAL A 1 94 ? 13.774 -10.003 -9.417 1.00 77.06 94 VAL A O 1
ATOM 728 N N . ILE A 1 95 ? 14.044 -12.132 -10.092 1.00 77.81 95 ILE A N 1
ATOM 729 C CA . ILE A 1 95 ? 13.301 -12.739 -8.975 1.00 77.81 95 ILE A CA 1
ATOM 730 C C . ILE A 1 95 ? 13.891 -12.335 -7.621 1.00 77.81 95 ILE A C 1
ATOM 732 O O . ILE A 1 95 ? 13.163 -11.923 -6.718 1.00 77.81 95 ILE A O 1
ATOM 736 N N . VAL A 1 96 ? 15.213 -12.447 -7.467 1.00 79.56 96 VAL A N 1
ATOM 737 C CA . VAL A 1 96 ? 15.872 -12.273 -6.165 1.00 79.56 96 VAL A CA 1
ATOM 738 C C . VAL A 1 96 ? 15.753 -10.828 -5.657 1.00 79.56 96 VAL A C 1
ATOM 740 O O . VAL A 1 96 ? 15.251 -10.642 -4.545 1.00 79.56 96 VAL A O 1
ATOM 743 N N . PRO A 1 97 ? 16.104 -9.787 -6.440 1.00 80.19 97 PRO A N 1
ATOM 744 C CA . PRO A 1 97 ? 15.920 -8.402 -6.014 1.00 80.19 97 PRO A CA 1
ATOM 745 C C . PRO A 1 97 ? 14.455 -8.027 -5.787 1.00 80.19 97 PRO A C 1
ATOM 747 O O . PRO A 1 97 ? 14.169 -7.252 -4.880 1.00 80.19 97 PRO A O 1
ATOM 750 N N . GLN A 1 98 ? 13.520 -8.573 -6.571 1.00 84.06 98 GLN A N 1
ATOM 751 C CA . GLN A 1 98 ? 12.096 -8.277 -6.404 1.00 84.06 98 GLN A CA 1
ATOM 752 C C . GLN A 1 98 ? 11.522 -8.873 -5.119 1.00 84.06 98 GLN A C 1
ATOM 754 O O . GLN A 1 98 ? 10.755 -8.197 -4.439 1.00 84.06 98 GLN A O 1
ATOM 759 N N . ILE A 1 99 ? 11.910 -10.097 -4.748 1.00 87.38 99 ILE A N 1
ATOM 760 C CA . ILE A 1 99 ? 11.478 -10.708 -3.484 1.00 87.38 99 ILE A CA 1
ATOM 761 C C . ILE A 1 99 ? 12.070 -9.943 -2.300 1.00 87.38 99 ILE A C 1
ATOM 763 O O . ILE A 1 99 ? 11.337 -9.553 -1.393 1.00 87.38 99 ILE A O 1
ATOM 767 N N . VAL A 1 100 ? 13.383 -9.693 -2.311 1.00 87.88 100 VAL A N 1
ATOM 768 C CA . VAL A 1 100 ? 14.061 -8.985 -1.213 1.00 87.88 100 VAL A CA 1
ATOM 769 C C . VAL A 1 100 ? 13.537 -7.553 -1.088 1.00 87.88 100 VAL A C 1
ATOM 771 O O . VAL A 1 100 ? 13.191 -7.114 0.008 1.00 87.88 100 VAL A O 1
ATOM 774 N N . GLY A 1 101 ? 13.413 -6.844 -2.211 1.00 86.38 101 GLY A N 1
ATOM 775 C CA . GLY A 1 101 ? 12.863 -5.494 -2.261 1.00 86.38 101 GLY A CA 1
ATOM 776 C C . GLY A 1 101 ? 11.397 -5.447 -1.840 1.00 86.38 101 GLY A C 1
ATOM 777 O O . GLY A 1 101 ? 11.025 -4.588 -1.049 1.00 86.38 101 GLY A O 1
ATOM 778 N N . GLY A 1 102 ? 10.575 -6.395 -2.296 1.00 88.44 102 GLY A N 1
ATOM 779 C CA . GLY A 1 102 ? 9.163 -6.498 -1.926 1.00 88.44 102 GLY A CA 1
ATOM 780 C C . GLY A 1 102 ? 8.957 -6.772 -0.436 1.00 88.44 102 GLY A C 1
ATOM 781 O O . GLY A 1 102 ? 8.099 -6.145 0.184 1.00 88.44 102 GLY A O 1
ATOM 782 N N . LEU A 1 103 ? 9.776 -7.640 0.166 1.00 91.12 103 LEU A N 1
ATOM 783 C CA . LEU A 1 103 ? 9.747 -7.899 1.608 1.00 91.12 103 LEU A CA 1
ATOM 784 C C . LEU A 1 103 ? 10.178 -6.672 2.415 1.00 91.12 103 LEU A C 1
ATOM 786 O O . LEU A 1 103 ? 9.501 -6.308 3.375 1.00 91.12 103 LEU A O 1
ATOM 790 N N . LEU A 1 104 ? 11.268 -6.010 2.014 1.00 89.88 104 LEU A N 1
ATOM 791 C CA . LEU A 1 104 ? 11.755 -4.811 2.698 1.00 89.88 104 LEU A CA 1
ATOM 792 C C . LEU A 1 104 ? 10.758 -3.651 2.579 1.00 89.88 104 LEU A C 1
ATOM 794 O O . LEU A 1 104 ? 10.478 -2.965 3.560 1.00 89.88 104 LEU A O 1
ATOM 798 N N . PHE A 1 105 ? 10.176 -3.467 1.394 1.00 88.81 105 PHE A N 1
ATOM 799 C CA . PHE A 1 105 ? 9.139 -2.473 1.141 1.00 88.81 105 PHE A CA 1
ATOM 800 C C . PHE A 1 105 ? 7.867 -2.769 1.944 1.00 88.81 105 PHE A C 1
ATOM 802 O O . PHE A 1 105 ? 7.324 -1.873 2.587 1.00 88.81 105 PHE A O 1
ATOM 809 N N . GLY A 1 106 ? 7.426 -4.031 1.981 1.00 87.94 106 GLY A N 1
ATOM 810 C CA . GLY A 1 106 ? 6.287 -4.466 2.787 1.00 87.94 106 GLY A CA 1
ATOM 811 C C . GLY A 1 106 ? 6.502 -4.239 4.284 1.00 87.94 106 GLY A C 1
ATOM 812 O O . GLY A 1 106 ? 5.624 -3.691 4.947 1.00 87.94 106 GLY A O 1
ATOM 813 N N . ALA A 1 107 ? 7.685 -4.577 4.807 1.00 89.88 107 ALA A N 1
ATOM 814 C CA . ALA A 1 107 ? 8.056 -4.300 6.195 1.00 89.88 107 ALA A CA 1
ATOM 815 C C . ALA A 1 107 ? 8.080 -2.790 6.491 1.00 89.88 107 ALA A C 1
ATOM 817 O O . ALA A 1 107 ? 7.590 -2.356 7.532 1.00 89.88 107 ALA A O 1
ATOM 818 N N . GLY A 1 108 ? 8.584 -1.982 5.553 1.00 88.75 108 GLY A N 1
ATOM 819 C CA . GLY A 1 108 ? 8.577 -0.524 5.651 1.00 88.75 108 GLY A CA 1
ATOM 820 C C . GLY A 1 108 ? 7.166 0.052 5.767 1.00 88.75 108 GLY A C 1
ATOM 821 O O . GLY A 1 108 ? 6.902 0.833 6.679 1.00 88.75 108 GLY A O 1
ATOM 822 N N . ILE A 1 109 ? 6.236 -0.376 4.905 1.00 87.88 109 ILE A N 1
ATOM 823 C CA . ILE A 1 109 ? 4.830 0.057 4.977 1.00 87.88 109 ILE A CA 1
ATOM 824 C C . ILE A 1 109 ? 4.176 -0.438 6.273 1.00 87.88 109 ILE A C 1
ATOM 826 O O . ILE A 1 109 ? 3.422 0.314 6.884 1.00 87.88 109 ILE A O 1
ATOM 830 N N . ALA A 1 110 ? 4.472 -1.660 6.724 1.00 86.25 110 ALA A N 1
ATOM 831 C CA . ALA A 1 110 ? 3.905 -2.200 7.959 1.00 86.25 110 ALA A CA 1
ATOM 832 C C . ALA A 1 110 ? 4.300 -1.380 9.202 1.00 86.25 110 ALA A C 1
ATOM 834 O O . ALA A 1 110 ? 3.483 -1.206 10.103 1.00 86.25 110 ALA A O 1
ATOM 835 N N . ILE A 1 111 ? 5.531 -0.854 9.241 1.00 86.81 111 ILE A N 1
ATOM 836 C CA . ILE A 1 111 ? 6.024 -0.006 10.339 1.00 86.81 111 ILE A CA 1
ATOM 837 C C . ILE A 1 111 ? 5.493 1.426 10.204 1.00 86.81 111 ILE A C 1
ATOM 839 O O . ILE A 1 111 ? 4.997 2.003 11.170 1.00 86.81 111 ILE A O 1
ATOM 843 N N . LEU A 1 112 ? 5.595 2.001 9.003 1.00 85.44 112 LEU A N 1
ATOM 844 C CA . LEU A 1 112 ? 5.251 3.398 8.742 1.00 85.44 112 LEU A CA 1
ATOM 845 C C . LEU A 1 112 ? 3.736 3.641 8.686 1.00 85.44 112 LEU A C 1
ATOM 847 O O . LEU A 1 112 ? 3.292 4.764 8.897 1.00 85.44 112 LEU A O 1
ATOM 851 N N . GLY A 1 113 ? 2.944 2.614 8.368 1.00 84.19 113 GLY A N 1
ATOM 852 C CA . GLY A 1 113 ? 1.496 2.711 8.173 1.00 84.19 113 GLY A CA 1
ATOM 853 C C . GLY A 1 113 ? 1.089 3.611 7.006 1.00 84.19 113 GLY A C 1
ATOM 854 O O . GLY A 1 113 ? -0.038 4.089 6.967 1.00 84.19 113 GLY A O 1
ATOM 855 N N . TYR A 1 114 ? 1.989 3.844 6.046 1.00 84.75 114 TYR A N 1
ATOM 856 C CA . TYR A 1 114 ? 1.710 4.585 4.819 1.00 84.75 114 TYR A CA 1
ATOM 857 C C . TYR A 1 114 ? 2.471 3.976 3.641 1.00 84.75 114 TYR A C 1
ATOM 859 O O . TYR A 1 114 ? 3.630 3.585 3.763 1.00 84.75 114 TYR A O 1
ATOM 867 N N . CYS A 1 115 ? 1.823 3.927 2.479 1.00 85.88 115 CYS A N 1
ATOM 868 C CA . CYS A 1 115 ? 2.459 3.645 1.195 1.00 85.88 115 CYS A CA 1
ATOM 869 C C . CYS A 1 115 ? 2.812 4.971 0.477 1.00 85.88 115 CYS A C 1
ATOM 871 O O . CYS A 1 115 ? 2.271 6.018 0.848 1.00 85.88 115 CYS A O 1
ATOM 873 N N . PRO A 1 116 ? 3.675 4.967 -0.559 1.00 82.06 116 PRO A N 1
ATOM 874 C CA . PRO A 1 116 ? 4.202 6.198 -1.164 1.00 82.06 116 PRO A CA 1
ATOM 875 C C . PRO A 1 116 ? 3.120 7.138 -1.716 1.00 82.06 116 PRO A C 1
ATOM 877 O O . PRO A 1 116 ? 3.260 8.357 -1.654 1.00 82.06 116 PRO A O 1
ATOM 880 N N . GLY A 1 117 ? 2.015 6.588 -2.229 1.00 82.88 117 GLY A N 1
ATOM 881 C CA . GLY A 1 117 ? 0.883 7.391 -2.698 1.00 82.88 117 GLY A CA 1
ATOM 882 C C . GLY A 1 117 ? 0.044 7.960 -1.552 1.00 82.88 117 GLY A C 1
ATOM 883 O O . GLY A 1 117 ? -0.346 9.125 -1.579 1.00 82.88 117 GLY A O 1
ATOM 884 N N . THR A 1 118 ? -0.208 7.160 -0.511 1.00 85.81 118 THR A N 1
ATOM 885 C CA . THR A 1 118 ? -1.024 7.591 0.633 1.00 85.81 118 THR A CA 1
ATOM 886 C C . THR A 1 118 ? -0.292 8.570 1.536 1.00 85.81 118 THR A C 1
ATOM 888 O O . THR A 1 118 ? -0.950 9.432 2.098 1.00 85.81 118 THR A O 1
ATOM 891 N N . SER A 1 119 ? 1.039 8.485 1.656 1.00 87.31 119 SER A N 1
ATOM 892 C CA . SER A 1 119 ? 1.835 9.420 2.462 1.00 87.31 119 SER A CA 1
ATOM 893 C C . SER A 1 119 ? 1.803 10.835 1.886 1.00 87.31 119 SER A C 1
ATOM 895 O O . SER A 1 119 ? 1.691 11.800 2.633 1.00 87.31 119 SER A O 1
ATOM 897 N N . LEU A 1 120 ? 1.852 10.967 0.554 1.00 87.69 120 LEU A N 1
ATOM 898 C CA . LEU A 1 120 ? 1.719 12.261 -0.120 1.00 87.69 120 LEU A CA 1
ATOM 899 C C . LEU A 1 120 ? 0.300 12.823 0.037 1.00 87.69 120 LEU A C 1
ATOM 901 O O . LEU A 1 120 ? 0.137 14.013 0.294 1.00 87.69 120 LEU A O 1
ATOM 905 N N . GLY A 1 121 ? -0.721 11.963 -0.049 1.00 86.31 121 GLY A N 1
ATOM 906 C CA . GLY A 1 121 ? -2.104 12.349 0.240 1.00 86.31 121 GLY A CA 1
ATOM 907 C C . GLY A 1 121 ? -2.317 12.776 1.698 1.00 86.31 121 GLY A C 1
ATOM 908 O O . GLY A 1 121 ? -2.940 13.802 1.943 1.00 86.31 121 GLY A O 1
ATOM 909 N N . ALA A 1 122 ? -1.740 12.049 2.660 1.00 86.88 122 ALA A N 1
ATOM 910 C CA . ALA A 1 122 ? -1.814 12.353 4.092 1.00 86.88 122 ALA A CA 1
ATOM 911 C C . ALA A 1 122 ? -1.125 13.681 4.438 1.00 86.88 122 ALA A C 1
ATOM 913 O O . ALA A 1 122 ? -1.655 14.470 5.220 1.00 86.88 122 ALA A O 1
ATOM 914 N N . LEU A 1 123 ? 0.013 13.971 3.797 1.00 89.00 123 LEU A N 1
ATOM 915 C CA . LEU A 1 123 ? 0.660 15.278 3.895 1.00 89.00 123 LEU A CA 1
ATOM 916 C C . LEU A 1 123 ? -0.256 16.394 3.362 1.00 89.00 123 LEU A C 1
ATOM 918 O O . LEU A 1 123 ? -0.348 17.454 3.977 1.00 89.00 123 LEU A O 1
ATOM 922 N N . GLY A 1 124 ? -0.971 16.142 2.260 1.00 85.12 124 GLY A N 1
ATOM 923 C CA . GLY A 1 124 ? -1.974 17.059 1.706 1.00 85.12 124 GLY A CA 1
ATOM 924 C C . GLY A 1 124 ? -3.193 17.283 2.613 1.00 85.12 124 GLY A C 1
ATOM 925 O O . GLY A 1 124 ? -3.784 18.359 2.580 1.00 85.12 124 GLY A O 1
ATOM 926 N N . GLU A 1 125 ? -3.543 16.311 3.460 1.00 85.25 125 GLU A N 1
ATOM 927 C CA . GLU A 1 125 ? -4.564 16.455 4.512 1.00 85.25 125 GLU A CA 1
ATOM 928 C C . GLU A 1 125 ? -4.048 17.205 5.757 1.00 85.25 125 GLU A C 1
ATOM 930 O O . GLU A 1 125 ? -4.840 17.568 6.626 1.00 85.25 125 GLU A O 1
ATOM 935 N N . GLY A 1 126 ? -2.738 17.463 5.846 1.00 85.75 126 GLY A N 1
ATOM 936 C CA . GLY A 1 126 ? -2.099 18.136 6.978 1.00 85.75 126 GLY A CA 1
ATOM 937 C C . GLY A 1 126 ? -1.567 17.196 8.065 1.00 85.75 126 GLY A C 1
ATOM 938 O O . GLY A 1 126 ? -1.187 17.670 9.135 1.00 85.75 126 GLY A O 1
ATOM 939 N N . SER A 1 127 ? -1.505 15.881 7.821 1.00 84.44 127 SER A N 1
ATOM 940 C CA . SER A 1 127 ? -0.851 14.945 8.742 1.00 84.44 127 SER A CA 1
ATOM 941 C C . SER A 1 127 ? 0.669 15.073 8.623 1.00 84.44 127 SER A C 1
ATOM 943 O O . SER A 1 127 ? 1.280 14.680 7.627 1.00 84.44 127 SER A O 1
ATOM 945 N N . LEU A 1 128 ? 1.293 15.628 9.663 1.00 85.38 128 LEU A N 1
ATOM 946 C CA . LEU A 1 128 ? 2.750 15.763 9.746 1.00 85.38 128 LEU A CA 1
ATOM 947 C C . LEU A 1 128 ? 3.449 14.414 9.984 1.00 85.38 128 LEU A C 1
ATOM 949 O O . LEU A 1 128 ? 4.641 14.285 9.707 1.00 85.38 128 LEU A O 1
ATOM 953 N N . ASP A 1 129 ? 2.703 13.394 10.411 1.00 84.06 129 ASP A N 1
ATOM 954 C CA . ASP A 1 129 ? 3.218 12.047 10.676 1.00 84.06 129 ASP A CA 1
ATOM 955 C C . ASP A 1 129 ? 3.723 11.349 9.401 1.00 84.06 129 ASP A C 1
ATOM 957 O O . ASP A 1 129 ? 4.525 10.419 9.467 1.00 84.06 129 ASP A O 1
ATOM 961 N N . ALA A 1 130 ? 3.307 11.820 8.220 1.00 85.44 130 ALA A N 1
ATOM 962 C CA . ALA A 1 130 ? 3.781 11.315 6.934 1.00 85.44 130 ALA A CA 1
ATOM 963 C C . ALA A 1 130 ? 5.186 11.826 6.549 1.00 85.44 130 ALA A C 1
ATOM 965 O O . ALA A 1 130 ? 5.851 11.210 5.712 1.00 85.44 130 ALA A O 1
ATOM 966 N N . ILE A 1 131 ? 5.667 12.925 7.148 1.00 88.44 131 ILE A N 1
ATOM 967 C CA . ILE A 1 131 ? 6.933 13.578 6.768 1.00 88.44 131 ILE A CA 1
ATOM 968 C C . ILE A 1 131 ? 8.151 12.662 6.972 1.00 88.44 131 ILE A C 1
ATOM 970 O O . ILE A 1 131 ? 8.921 12.505 6.019 1.00 88.44 131 ILE A O 1
ATOM 974 N N . PRO A 1 132 ? 8.344 12.008 8.139 1.00 87.75 132 PRO A N 1
ATOM 975 C CA . PRO A 1 132 ? 9.469 11.091 8.334 1.00 87.75 132 PRO A CA 1
ATOM 976 C C . PRO A 1 132 ? 9.453 9.935 7.331 1.00 87.75 132 PRO A C 1
ATOM 978 O O . PRO A 1 132 ? 10.502 9.516 6.847 1.00 87.75 132 PRO A O 1
ATOM 981 N N . GLY A 1 133 ? 8.256 9.467 6.966 1.00 87.06 133 GLY A N 1
ATOM 982 C CA . GLY A 1 133 ? 8.063 8.446 5.945 1.00 87.06 133 GLY A CA 1
ATOM 983 C C . GLY A 1 133 ? 8.516 8.890 4.561 1.00 87.06 133 GLY A C 1
ATOM 984 O O . GLY A 1 133 ? 9.256 8.175 3.890 1.00 87.06 133 GLY A O 1
ATOM 985 N N . ILE A 1 134 ? 8.118 10.094 4.146 1.00 89.31 134 ILE A N 1
ATOM 986 C CA . ILE A 1 134 ? 8.506 10.672 2.853 1.00 89.31 134 ILE A CA 1
ATOM 987 C C . ILE A 1 134 ? 10.021 10.883 2.781 1.00 89.31 134 ILE A C 1
ATOM 989 O O . ILE A 1 134 ? 10.647 10.475 1.803 1.00 89.31 134 ILE A O 1
ATOM 993 N N . LEU A 1 135 ? 10.627 11.450 3.828 1.00 90.44 135 LEU A N 1
ATOM 994 C CA . LEU A 1 135 ? 12.080 11.629 3.891 1.00 90.44 135 LEU A CA 1
ATOM 995 C C . LEU A 1 135 ? 12.817 10.288 3.876 1.00 90.44 135 LEU A C 1
ATOM 997 O O . LEU A 1 135 ? 13.817 10.150 3.172 1.00 90.44 135 LEU A O 1
ATOM 1001 N N . GLY A 1 136 ? 12.307 9.290 4.603 1.00 88.56 136 GLY A N 1
ATOM 1002 C CA . GLY A 1 136 ? 12.848 7.933 4.609 1.00 88.56 136 GLY A CA 1
ATOM 1003 C C . GLY A 1 136 ? 12.805 7.280 3.228 1.00 88.56 136 GLY A C 1
ATOM 1004 O O . GLY A 1 136 ? 13.793 6.683 2.809 1.00 88.56 136 GLY A O 1
ATOM 1005 N N . MET A 1 137 ? 11.712 7.452 2.479 1.00 88.31 137 MET A N 1
ATOM 1006 C CA . MET A 1 137 ? 11.593 6.944 1.108 1.00 88.31 137 MET A CA 1
ATOM 1007 C C . MET A 1 137 ? 12.556 7.636 0.143 1.00 88.31 137 MET A C 1
ATOM 1009 O O . MET A 1 137 ? 13.223 6.952 -0.629 1.00 88.31 137 MET A O 1
ATOM 1013 N N . ILE A 1 138 ? 12.667 8.969 0.198 1.00 89.31 138 ILE A N 1
ATOM 1014 C CA . ILE A 1 138 ? 13.597 9.726 -0.658 1.00 89.31 138 ILE A CA 1
ATOM 1015 C C . ILE A 1 138 ? 15.039 9.319 -0.348 1.00 89.31 138 ILE A C 1
ATOM 1017 O O . ILE A 1 138 ? 15.796 8.972 -1.251 1.00 89.31 138 ILE A O 1
ATOM 1021 N N . THR A 1 139 ? 15.405 9.301 0.933 1.00 89.25 139 THR A N 1
ATOM 1022 C CA . THR A 1 139 ? 16.759 8.945 1.371 1.00 89.25 139 THR A CA 1
ATOM 1023 C C . THR A 1 139 ? 17.080 7.492 1.020 1.00 89.25 139 THR A C 1
ATOM 1025 O O . THR A 1 139 ? 18.151 7.211 0.494 1.00 89.25 139 THR A O 1
ATOM 1028 N N . GLY A 1 140 ? 16.136 6.569 1.227 1.00 86.44 140 GLY A N 1
ATOM 1029 C CA . GLY A 1 140 ? 16.281 5.165 0.850 1.00 86.44 140 GLY A CA 1
ATOM 1030 C C . GLY A 1 140 ? 16.438 4.965 -0.658 1.00 86.44 140 GLY A C 1
ATOM 1031 O O . GLY A 1 140 ? 17.284 4.179 -1.075 1.00 86.44 140 GLY A O 1
ATOM 1032 N N . ALA A 1 141 ? 15.688 5.708 -1.480 1.00 85.19 141 ALA A N 1
ATOM 1033 C CA . ALA A 1 141 ? 15.817 5.669 -2.936 1.00 85.19 141 ALA A CA 1
ATOM 1034 C C . ALA A 1 141 ? 17.182 6.192 -3.409 1.00 85.19 141 ALA A C 1
ATOM 1036 O O . ALA A 1 141 ? 17.791 5.584 -4.286 1.00 85.19 141 ALA A O 1
ATOM 1037 N N . VAL A 1 142 ? 17.687 7.273 -2.803 1.00 86.19 142 VAL A N 1
ATOM 1038 C CA . VAL A 1 142 ? 19.021 7.821 -3.102 1.00 86.19 142 VAL A CA 1
ATOM 1039 C C . VAL A 1 142 ? 20.115 6.833 -2.702 1.00 86.19 142 VAL A C 1
ATOM 1041 O O . VAL A 1 142 ? 20.959 6.498 -3.526 1.00 86.19 142 VAL A O 1
ATOM 1044 N N . ILE A 1 143 ? 20.061 6.295 -1.480 1.00 86.19 143 ILE A N 1
ATOM 1045 C CA . ILE A 1 143 ? 21.029 5.299 -0.998 1.00 86.19 143 ILE A CA 1
ATOM 1046 C C . ILE A 1 143 ? 21.009 4.052 -1.887 1.00 86.19 143 ILE A C 1
ATOM 1048 O O . ILE A 1 143 ? 22.061 3.532 -2.250 1.00 86.19 143 ILE A O 1
ATOM 1052 N N . PHE A 1 144 ? 19.823 3.575 -2.271 1.00 80.81 144 PHE A N 1
ATOM 1053 C CA . PHE A 1 144 ? 19.697 2.443 -3.182 1.00 80.81 144 PHE A CA 1
ATOM 1054 C C . PHE A 1 144 ? 20.307 2.759 -4.554 1.00 80.81 144 PHE A C 1
ATOM 1056 O O . PHE A 1 144 ? 21.077 1.957 -5.079 1.00 80.81 144 PHE A O 1
ATOM 1063 N N . ALA A 1 145 ? 20.021 3.935 -5.116 1.00 79.94 145 ALA A N 1
ATOM 1064 C CA . ALA A 1 145 ? 20.585 4.361 -6.393 1.00 79.94 145 ALA A CA 1
ATOM 1065 C C . ALA A 1 145 ? 22.119 4.485 -6.354 1.00 79.94 145 ALA A C 1
ATOM 1067 O O . ALA A 1 145 ? 22.776 4.161 -7.341 1.00 79.94 145 ALA A O 1
ATOM 1068 N N . GLU A 1 146 ? 22.699 4.910 -5.229 1.00 77.75 146 GLU A N 1
ATOM 1069 C CA . GLU A 1 146 ? 24.152 5.015 -5.059 1.00 77.75 146 GLU A CA 1
ATOM 1070 C C . GLU A 1 146 ? 24.823 3.651 -4.846 1.00 77.75 146 GLU A C 1
ATOM 1072 O O . GLU A 1 146 ? 25.802 3.335 -5.521 1.00 77.75 146 GLU A O 1
ATOM 1077 N N . LEU A 1 147 ? 24.289 2.814 -3.951 1.00 73.31 147 LEU A N 1
ATOM 1078 C CA . LEU A 1 147 ? 24.902 1.529 -3.596 1.00 73.31 147 LEU A CA 1
ATOM 1079 C C . LEU A 1 147 ? 24.789 0.479 -4.710 1.00 73.31 147 LEU A C 1
ATOM 1081 O O . LEU A 1 147 ? 25.702 -0.328 -4.895 1.00 73.31 147 LEU A O 1
ATOM 1085 N N . PHE A 1 148 ? 23.681 0.463 -5.457 1.00 66.94 148 PHE A N 1
ATOM 1086 C CA . PHE A 1 148 ? 23.413 -0.592 -6.439 1.00 66.94 148 PHE A CA 1
ATOM 1087 C C . PHE A 1 148 ? 23.919 -0.284 -7.857 1.00 66.94 148 PHE A C 1
ATOM 1089 O O . PHE A 1 148 ? 23.866 -1.168 -8.711 1.00 66.94 148 PHE A O 1
ATOM 1096 N N . TYR A 1 149 ? 24.458 0.913 -8.118 1.00 60.03 149 TYR A N 1
ATOM 1097 C CA . TYR A 1 149 ? 24.945 1.284 -9.451 1.00 60.03 149 TYR A CA 1
ATOM 1098 C C . TYR A 1 149 ? 26.311 0.668 -9.809 1.00 60.03 149 TYR A C 1
ATOM 1100 O O . TYR A 1 149 ? 26.480 0.215 -10.938 1.00 60.03 149 TYR A O 1
ATOM 1108 N N . ASP A 1 150 ? 27.277 0.625 -8.882 1.00 57.69 150 ASP A N 1
ATOM 1109 C CA . ASP A 1 150 ? 28.685 0.337 -9.233 1.00 57.69 150 ASP A CA 1
ATOM 1110 C C . ASP A 1 150 ? 29.140 -1.121 -9.009 1.00 57.69 150 ASP A C 1
ATOM 1112 O O . ASP A 1 150 ? 29.961 -1.613 -9.779 1.00 57.69 150 ASP A O 1
ATOM 1116 N N . SER A 1 151 ? 28.646 -1.843 -7.989 1.00 50.44 151 SER A N 1
ATOM 1117 C CA . SER A 1 151 ? 29.270 -3.128 -7.581 1.00 50.44 151 SER A CA 1
ATOM 1118 C C . SER A 1 151 ? 28.329 -4.342 -7.496 1.00 50.44 151 SER A C 1
ATOM 1120 O O . SER A 1 151 ? 28.776 -5.477 -7.643 1.00 50.44 151 SER A O 1
ATOM 1122 N N . TRP A 1 152 ? 27.013 -4.144 -7.323 1.00 50.50 152 TRP A N 1
ATOM 1123 C CA . TRP A 1 152 ? 26.042 -5.248 -7.170 1.00 50.50 152 TRP A CA 1
ATOM 1124 C C . TRP A 1 152 ? 25.140 -5.522 -8.379 1.00 50.50 152 TRP A C 1
ATOM 1126 O O . TRP A 1 152 ? 24.449 -6.546 -8.405 1.00 50.50 152 TRP A O 1
ATOM 1136 N N . ASN A 1 153 ? 25.198 -4.676 -9.410 1.00 54.25 153 ASN A N 1
ATOM 1137 C CA . ASN A 1 153 ? 24.442 -4.853 -10.652 1.00 54.25 153 ASN A CA 1
ATOM 1138 C C . ASN A 1 153 ? 24.825 -6.153 -11.398 1.00 54.25 153 ASN A C 1
ATOM 1140 O O . ASN A 1 153 ? 23.997 -6.782 -12.047 1.00 54.25 153 ASN A O 1
ATOM 1144 N N . THR A 1 154 ? 26.069 -6.617 -11.262 1.00 54.00 154 THR A N 1
ATOM 1145 C CA . THR A 1 154 ? 26.579 -7.806 -11.968 1.00 54.00 154 THR A CA 1
ATOM 1146 C C . THR A 1 154 ? 26.348 -9.129 -11.234 1.00 54.00 154 THR A C 1
ATOM 1148 O O . THR A 1 154 ? 26.345 -10.171 -11.884 1.00 54.00 154 THR A O 1
ATOM 1151 N N . THR A 1 155 ? 26.103 -9.114 -9.917 1.00 57.34 155 THR A N 1
ATOM 1152 C CA . THR A 1 155 ? 25.977 -10.348 -9.111 1.00 57.34 155 THR A CA 1
ATOM 1153 C C . THR A 1 155 ? 24.584 -10.526 -8.513 1.00 57.34 155 THR A C 1
ATOM 1155 O O . THR A 1 155 ? 24.034 -11.616 -8.588 1.00 57.34 155 THR A O 1
ATOM 1158 N N . PHE A 1 156 ? 23.969 -9.478 -7.952 1.00 56.06 156 PHE A N 1
ATOM 1159 C CA . PHE A 1 156 ? 22.643 -9.588 -7.321 1.00 56.06 156 PHE A CA 1
ATOM 1160 C C . PHE A 1 156 ? 21.494 -9.311 -8.302 1.00 56.06 156 PHE A C 1
ATOM 1162 O O . PHE A 1 156 ? 20.449 -9.947 -8.202 1.00 56.06 156 PHE A O 1
ATOM 1169 N N . MET A 1 157 ? 21.684 -8.405 -9.273 1.00 55.97 157 MET A N 1
ATOM 1170 C CA . MET A 1 157 ? 20.670 -8.097 -10.299 1.00 55.97 157 MET A CA 1
ATOM 1171 C C . MET A 1 157 ? 20.697 -9.033 -11.519 1.00 55.97 157 MET A C 1
ATOM 1173 O O . MET A 1 157 ? 19.752 -9.028 -12.299 1.00 55.97 157 MET A O 1
ATOM 1177 N N . ALA A 1 158 ? 21.736 -9.858 -11.671 1.00 57.59 158 ALA A N 1
ATOM 1178 C CA . ALA A 1 158 ? 21.808 -10.890 -12.711 1.00 57.59 158 ALA A CA 1
ATOM 1179 C C . ALA A 1 158 ? 21.303 -12.265 -12.228 1.00 57.59 158 ALA A C 1
ATOM 1181 O O . ALA A 1 158 ? 20.960 -13.131 -13.036 1.00 57.59 158 ALA A O 1
ATOM 1182 N N . PHE A 1 159 ? 21.252 -12.488 -10.909 1.00 55.72 159 PHE A N 1
ATOM 1183 C CA . PHE A 1 159 ? 20.802 -13.752 -10.333 1.00 55.72 159 PHE A CA 1
ATOM 1184 C C . PHE A 1 159 ? 19.276 -13.882 -10.437 1.00 55.72 159 PHE A C 1
ATOM 1186 O O . PHE A 1 159 ? 18.520 -13.213 -9.731 1.00 55.72 159 PHE A O 1
ATOM 1193 N N . GLY A 1 160 ? 18.825 -14.774 -11.321 1.00 57.94 160 GLY A N 1
ATOM 1194 C CA . GLY A 1 160 ? 17.401 -15.016 -11.564 1.00 57.94 160 GLY A CA 1
ATOM 1195 C C . GLY A 1 160 ? 16.744 -13.986 -12.485 1.00 57.94 160 GLY A C 1
ATOM 1196 O O . GLY A 1 160 ? 15.557 -13.707 -12.311 1.00 57.94 160 GLY A O 1
ATOM 1197 N N . ASP A 1 161 ? 17.502 -13.414 -13.428 1.00 64.31 161 ASP A N 1
ATOM 1198 C CA . ASP A 1 161 ? 16.943 -12.627 -14.532 1.00 64.31 161 ASP A CA 1
ATOM 1199 C C . ASP A 1 161 ? 16.165 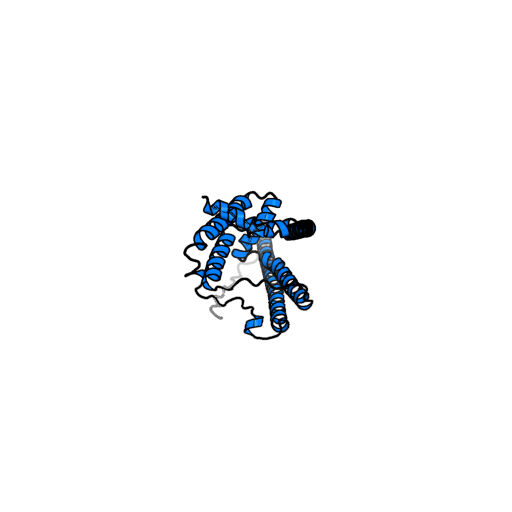-13.562 -15.469 1.00 64.31 161 ASP A C 1
ATOM 1201 O O . ASP A 1 161 ? 16.741 -14.397 -16.168 1.00 64.31 161 ASP A O 1
ATOM 1205 N N . ILE A 1 162 ? 14.837 -13.450 -15.441 1.00 60.12 162 ILE A N 1
ATOM 1206 C CA . ILE A 1 162 ? 13.952 -14.172 -16.362 1.00 60.12 162 ILE A CA 1
ATOM 1207 C C . ILE A 1 162 ? 13.706 -13.337 -17.632 1.00 60.12 162 ILE A C 1
ATOM 1209 O O . ILE A 1 162 ? 13.063 -13.798 -18.568 1.00 60.12 162 ILE A O 1
ATOM 1213 N N . GLY A 1 163 ? 14.210 -12.101 -17.693 1.00 64.69 163 GLY A N 1
ATOM 1214 C CA . GLY A 1 163 ? 13.954 -11.152 -18.766 1.00 64.69 163 GLY A CA 1
ATOM 1215 C C . GLY A 1 163 ? 12.621 -10.412 -18.617 1.00 64.69 163 GLY A C 1
ATOM 1216 O O . GLY A 1 163 ? 11.994 -10.371 -17.557 1.00 64.69 163 GLY A O 1
ATOM 1217 N N . ARG A 1 164 ? 12.186 -9.766 -19.704 1.00 63.00 164 ARG A N 1
ATOM 1218 C CA . ARG A 1 164 ? 10.884 -9.085 -19.796 1.00 63.00 164 ARG A CA 1
ATOM 1219 C C . ARG A 1 164 ? 9.826 -10.088 -20.234 1.00 63.00 164 ARG A C 1
ATOM 1221 O O . ARG A 1 164 ? 9.463 -10.127 -21.402 1.00 63.00 164 ARG A O 1
ATOM 1228 N N . ILE A 1 165 ? 9.396 -10.937 -19.312 1.00 65.69 165 ILE A N 1
ATOM 1229 C CA . ILE A 1 165 ? 8.384 -11.952 -19.598 1.00 65.69 165 ILE A CA 1
ATOM 1230 C C . ILE A 1 165 ? 7.098 -11.575 -18.876 1.00 65.69 165 ILE A C 1
ATOM 1232 O O . ILE A 1 165 ? 7.095 -11.367 -17.662 1.00 65.69 165 ILE A O 1
ATOM 1236 N N . THR A 1 166 ? 6.003 -11.494 -19.627 1.00 69.38 166 THR A N 1
ATOM 1237 C CA . THR A 1 166 ? 4.659 -11.407 -19.054 1.00 69.38 166 THR A CA 1
ATOM 1238 C C . THR A 1 166 ? 4.040 -12.794 -18.919 1.00 69.38 166 THR A C 1
ATOM 1240 O O . THR A 1 166 ? 4.431 -13.742 -19.601 1.00 69.38 166 THR A O 1
ATOM 1243 N N . PHE A 1 167 ? 3.029 -12.927 -18.056 1.00 66.88 167 PHE A N 1
ATOM 1244 C CA . PHE A 1 167 ? 2.282 -14.183 -17.927 1.00 66.88 167 PHE A CA 1
ATOM 1245 C C . PHE A 1 167 ? 1.710 -14.659 -19.276 1.00 66.88 167 PHE A C 1
ATOM 1247 O O . PHE A 1 167 ? 1.689 -15.857 -19.539 1.00 66.88 167 PHE A O 1
ATOM 1254 N N . TYR A 1 168 ? 1.319 -13.743 -20.167 1.00 68.31 168 TYR A N 1
ATOM 1255 C CA . TYR A 1 168 ? 0.809 -14.078 -21.502 1.00 68.31 168 TYR A CA 1
ATOM 1256 C C . TYR A 1 168 ? 1.899 -14.650 -22.421 1.00 68.31 168 TYR A C 1
ATOM 1258 O O . TYR A 1 168 ? 1.650 -15.633 -23.120 1.00 68.31 168 TYR A O 1
ATOM 1266 N N . ASP A 1 169 ? 3.122 -14.110 -22.357 1.00 68.88 169 ASP A N 1
ATOM 1267 C CA . ASP A 1 169 ? 4.268 -14.607 -23.132 1.00 68.88 169 ASP A CA 1
ATOM 1268 C C . ASP A 1 169 ? 4.681 -16.027 -22.720 1.00 68.88 169 ASP A C 1
ATOM 1270 O O . ASP A 1 169 ? 5.074 -16.828 -23.570 1.00 68.88 169 ASP A O 1
ATOM 1274 N N . MET A 1 170 ? 4.549 -16.374 -21.432 1.00 66.81 170 MET A N 1
ATOM 1275 C CA . MET A 1 170 ? 4.854 -17.726 -20.940 1.00 66.81 170 MET A CA 1
ATOM 1276 C C . MET A 1 170 ? 3.890 -18.779 -21.486 1.00 66.81 170 MET A C 1
ATOM 1278 O O . MET A 1 170 ? 4.311 -19.878 -21.843 1.00 66.81 170 MET A O 1
ATOM 1282 N N . PHE A 1 171 ? 2.599 -18.450 -21.542 1.00 66.69 171 PHE A N 1
ATOM 1283 C CA . PHE A 1 171 ? 1.563 -19.380 -21.986 1.00 66.69 171 PHE A CA 1
ATOM 1284 C C . PHE A 1 171 ? 1.303 -19.319 -23.500 1.00 66.69 171 PHE A C 1
ATOM 1286 O O . PHE A 1 171 ? 0.571 -20.166 -24.010 1.00 66.69 171 PHE A O 1
ATOM 1293 N N . LYS A 1 172 ? 1.903 -18.361 -24.232 1.00 70.69 172 LYS A N 1
ATOM 1294 C CA . LYS A 1 172 ? 1.691 -18.123 -25.678 1.00 70.69 172 LYS A CA 1
ATOM 1295 C C . LYS A 1 172 ? 0.210 -18.082 -26.085 1.00 70.69 172 LYS A C 1
ATOM 1297 O O . LYS A 1 172 ? -0.158 -18.483 -27.188 1.00 70.69 172 LYS A O 1
ATOM 1302 N N . VAL A 1 173 ? -0.648 -17.614 -25.185 1.00 76.50 173 VAL A N 1
ATOM 1303 C CA . VAL A 1 173 ? -2.093 -17.471 -25.399 1.00 76.50 173 VAL A CA 1
ATOM 1304 C C . VAL A 1 173 ? -2.445 -16.001 -25.545 1.00 76.50 173 VAL A C 1
ATOM 1306 O O . VAL A 1 173 ? -1.755 -15.132 -25.018 1.00 76.50 173 VAL A O 1
ATOM 1309 N N . ASN A 1 174 ? -3.540 -15.724 -26.255 1.00 77.31 174 ASN A N 1
ATOM 1310 C CA . ASN A 1 174 ? -4.082 -14.373 -26.355 1.00 77.31 174 ASN A CA 1
ATOM 1311 C C . ASN A 1 174 ? -4.347 -13.814 -24.943 1.00 77.31 174 ASN A C 1
ATOM 1313 O O . ASN A 1 174 ? -4.875 -14.521 -24.077 1.00 77.31 174 ASN A O 1
ATOM 1317 N N . HIS A 1 175 ? -3.970 -12.554 -24.723 1.00 74.75 175 HIS A N 1
ATOM 1318 C CA . HIS A 1 175 ? -4.011 -11.876 -23.430 1.00 74.75 175 HIS A CA 1
ATOM 1319 C C . HIS A 1 175 ? -5.373 -11.950 -22.735 1.00 74.75 175 HIS A C 1
ATOM 1321 O O . HIS A 1 175 ? -5.438 -12.125 -21.517 1.00 74.75 175 HIS A O 1
ATOM 1327 N N . TRP A 1 176 ? -6.471 -11.943 -23.490 1.00 80.06 176 TRP A N 1
ATOM 1328 C CA . TRP A 1 176 ? -7.818 -12.035 -22.924 1.00 80.06 176 TRP A CA 1
ATOM 1329 C C . TRP A 1 176 ? -8.076 -13.321 -22.126 1.00 80.06 176 TRP A C 1
ATOM 1331 O O . TRP A 1 176 ? -8.783 -13.278 -21.120 1.00 80.06 176 TRP A O 1
ATOM 1341 N N . TYR A 1 177 ? -7.461 -14.449 -22.495 1.00 81.56 177 TYR A N 1
ATOM 1342 C CA . TYR A 1 177 ? -7.681 -15.723 -21.798 1.00 81.56 177 TYR A CA 1
ATOM 1343 C C . TYR A 1 177 ? -7.069 -15.782 -20.402 1.00 81.56 177 TYR A C 1
ATOM 1345 O O . TYR A 1 177 ? -7.489 -16.610 -19.602 1.00 81.56 177 TYR A O 1
ATOM 1353 N N . VAL A 1 178 ? -6.101 -14.922 -20.094 1.00 81.75 178 VAL A N 1
ATOM 1354 C CA . VAL A 1 178 ? -5.496 -14.834 -18.758 1.00 81.75 178 VAL A CA 1
ATOM 1355 C C . VAL A 1 178 ? -6.107 -13.669 -17.969 1.00 81.75 178 VAL A C 1
ATOM 1357 O O . VAL A 1 178 ? -6.317 -13.798 -16.765 1.00 81.75 178 VAL A O 1
ATOM 1360 N N . ILE A 1 179 ? -6.501 -12.578 -18.639 1.00 83.75 179 ILE A N 1
ATOM 1361 C CA . ILE A 1 179 ? -7.180 -11.437 -17.999 1.00 83.75 179 ILE A CA 1
ATOM 1362 C C . ILE A 1 179 ? -8.551 -11.843 -17.459 1.00 83.75 179 ILE A C 1
ATOM 1364 O O . ILE A 1 179 ? -8.858 -11.557 -16.308 1.00 83.75 179 ILE A O 1
ATOM 1368 N N . VAL A 1 180 ? -9.376 -12.530 -18.255 1.00 85.69 180 VAL A N 1
ATOM 1369 C CA . VAL A 1 180 ? -10.743 -12.909 -17.856 1.00 85.69 180 VAL A CA 1
ATOM 1370 C C . VAL A 1 180 ? -10.775 -13.749 -16.568 1.00 85.69 180 VAL A C 1
ATOM 1372 O O . VAL A 1 180 ? -11.476 -13.349 -15.636 1.00 85.69 180 VAL A O 1
ATOM 1375 N N . PRO A 1 181 ? -10.025 -14.862 -16.431 1.00 87.56 181 PRO A N 1
ATOM 1376 C CA . PRO A 1 181 ? -10.004 -15.620 -15.182 1.00 87.56 181 PRO A CA 1
ATOM 1377 C C . PRO A 1 181 ? -9.377 -14.834 -14.026 1.00 87.56 181 PRO A C 1
ATOM 1379 O O . PRO A 1 181 ? -9.854 -14.955 -12.899 1.00 87.56 181 PRO A O 1
ATOM 1382 N N . PHE A 1 182 ? -8.372 -13.988 -14.279 1.00 87.25 182 PHE A N 1
ATOM 1383 C CA . PHE A 1 182 ? -7.813 -13.105 -13.251 1.00 87.25 182 PHE A CA 1
ATOM 1384 C C . PHE A 1 182 ? -8.854 -12.100 -12.735 1.00 87.25 182 PHE A C 1
ATOM 1386 O O . PHE A 1 182 ? -8.990 -11.905 -11.526 1.00 87.25 182 PHE A O 1
ATOM 1393 N N . CYS A 1 183 ? -9.653 -11.521 -13.632 1.00 88.44 183 CYS A N 1
ATOM 1394 C CA . CYS A 1 183 ? -10.750 -10.636 -13.270 1.00 88.44 183 CYS A CA 1
ATOM 1395 C C . CYS A 1 183 ? -11.828 -11.372 -12.470 1.00 88.44 183 CYS A C 1
ATOM 1397 O O . CYS A 1 183 ? -12.269 -10.865 -11.442 1.00 88.44 183 CYS A O 1
ATOM 1399 N N . ILE A 1 184 ? -12.217 -12.582 -12.887 1.00 90.38 184 ILE A N 1
ATOM 1400 C CA . ILE A 1 184 ? -13.179 -13.413 -12.147 1.00 90.38 184 ILE A CA 1
ATOM 1401 C C . ILE A 1 184 ? -12.647 -13.723 -10.743 1.00 90.38 184 ILE A C 1
ATOM 1403 O O . ILE A 1 184 ? -13.372 -13.559 -9.764 1.00 90.38 184 ILE A O 1
ATOM 1407 N N . MET A 1 185 ? -11.375 -14.107 -10.623 1.00 89.38 185 MET A N 1
ATOM 1408 C CA . MET A 1 185 ? -10.725 -14.367 -9.338 1.00 89.38 185 MET A CA 1
ATOM 1409 C C . MET A 1 185 ? -10.738 -13.128 -8.432 1.00 89.38 185 MET A C 1
ATOM 1411 O O . MET A 1 185 ? -11.079 -13.237 -7.256 1.00 89.38 185 MET A O 1
ATOM 1415 N N . LEU A 1 186 ? -10.419 -11.945 -8.965 1.00 87.50 186 LEU A N 1
ATOM 1416 C CA . LEU A 1 186 ? -10.465 -10.694 -8.202 1.00 87.50 186 LEU A CA 1
ATOM 1417 C C . LEU A 1 186 ? -11.889 -10.312 -7.787 1.00 87.50 186 LEU A C 1
ATOM 1419 O O . LEU A 1 186 ? -12.089 -9.864 -6.662 1.00 87.50 186 LEU A O 1
ATOM 1423 N N . VAL A 1 187 ? -12.888 -10.517 -8.648 1.00 89.88 187 VAL A N 1
ATOM 1424 C CA . VAL A 1 187 ? -14.298 -10.286 -8.296 1.00 89.88 187 VAL A CA 1
ATOM 1425 C C . VAL A 1 187 ? -14.731 -11.231 -7.174 1.00 89.88 187 VAL A C 1
ATOM 1427 O O . VAL A 1 187 ? -15.321 -10.783 -6.193 1.00 89.88 187 VAL A O 1
ATOM 1430 N N . MET A 1 188 ? -14.374 -12.515 -7.261 1.00 89.12 188 MET A N 1
ATOM 1431 C CA . MET A 1 188 ? -14.627 -13.488 -6.195 1.00 89.12 188 MET A CA 1
ATOM 1432 C C . MET A 1 188 ? -13.930 -13.100 -4.888 1.00 89.12 188 MET A C 1
ATOM 1434 O O . MET A 1 188 ? -14.527 -13.210 -3.819 1.00 89.12 188 MET A O 1
ATOM 1438 N N . PHE A 1 189 ? -12.700 -12.586 -4.961 1.00 89.44 189 PHE A N 1
ATOM 1439 C CA . PHE A 1 189 ? -11.980 -12.076 -3.797 1.00 89.44 189 PHE A CA 1
ATOM 1440 C C . PHE A 1 189 ? -12.686 -10.869 -3.165 1.00 89.44 189 PHE A C 1
ATOM 1442 O O . PHE A 1 189 ? -12.855 -10.831 -1.949 1.00 89.44 189 PHE A O 1
ATOM 1449 N N . ILE A 1 190 ? -13.174 -9.916 -3.967 1.00 88.81 190 ILE A N 1
ATOM 1450 C CA . ILE A 1 190 ? -13.941 -8.759 -3.473 1.00 88.81 190 ILE A CA 1
ATOM 1451 C C . ILE A 1 190 ? -15.224 -9.213 -2.767 1.00 88.81 190 ILE A C 1
ATOM 1453 O O . ILE A 1 190 ? -15.545 -8.704 -1.690 1.00 88.81 190 ILE A O 1
ATOM 1457 N N . ILE A 1 191 ? -15.943 -10.181 -3.343 1.00 88.25 191 ILE A N 1
ATOM 1458 C CA . ILE A 1 191 ? -17.143 -10.767 -2.726 1.00 88.25 191 ILE A CA 1
ATOM 1459 C C . ILE A 1 191 ? -16.774 -11.452 -1.402 1.00 88.25 191 ILE A C 1
ATOM 1461 O O . ILE A 1 191 ? -17.429 -11.225 -0.389 1.00 88.25 191 ILE A O 1
ATOM 1465 N N . GLY A 1 192 ? -15.684 -12.221 -1.369 1.00 87.06 192 GLY A N 1
ATOM 1466 C CA . GLY A 1 192 ? -15.201 -12.872 -0.150 1.00 87.06 192 GLY A CA 1
ATOM 1467 C C . GLY A 1 192 ? -14.853 -11.878 0.962 1.00 87.06 192 GLY A C 1
ATOM 1468 O O . GLY A 1 192 ? -15.303 -12.033 2.096 1.00 87.06 192 GLY A O 1
ATOM 1469 N N . VAL A 1 193 ? -14.115 -10.813 0.635 1.00 84.19 193 VAL A N 1
ATOM 1470 C CA . VAL A 1 193 ? -13.752 -9.755 1.593 1.00 84.19 193 VAL A CA 1
ATOM 1471 C C . VAL A 1 193 ? -14.995 -9.025 2.106 1.00 84.19 193 VAL A C 1
ATOM 1473 O O . VAL A 1 193 ? -15.134 -8.807 3.307 1.00 84.19 193 VAL A O 1
ATOM 1476 N N . THR A 1 194 ? -15.940 -8.691 1.223 1.00 84.50 194 THR A N 1
ATOM 1477 C CA . THR A 1 194 ? -17.190 -8.031 1.637 1.00 84.50 194 THR A CA 1
ATOM 1478 C C . THR A 1 194 ? -18.070 -8.925 2.510 1.00 84.50 194 THR A C 1
ATOM 1480 O O . THR A 1 194 ? -18.653 -8.427 3.474 1.00 84.50 194 THR A O 1
ATOM 1483 N N . MET A 1 195 ? -18.121 -10.235 2.249 1.00 85.56 195 MET A N 1
ATOM 1484 C CA . MET A 1 195 ? -18.805 -11.193 3.125 1.00 85.56 195 MET A CA 1
ATOM 1485 C C . MET A 1 195 ? -18.135 -11.305 4.497 1.00 85.56 195 MET A C 1
ATOM 1487 O O . MET A 1 195 ? -18.834 -11.318 5.509 1.00 85.56 195 MET A O 1
ATOM 1491 N N . MET A 1 196 ? -16.802 -11.355 4.550 1.00 82.44 196 MET A N 1
ATOM 1492 C CA . MET A 1 196 ? -16.053 -11.438 5.807 1.00 82.44 196 MET A CA 1
ATOM 1493 C C . MET A 1 196 ? -16.273 -10.202 6.683 1.00 82.44 196 MET A C 1
ATOM 1495 O O . MET A 1 196 ? -16.523 -10.333 7.879 1.00 82.44 196 MET A O 1
ATOM 1499 N N . ASP A 1 197 ? -16.261 -9.006 6.095 1.00 78.62 197 ASP A N 1
ATOM 1500 C CA . ASP A 1 197 ? -16.548 -7.778 6.835 1.00 78.62 197 ASP A CA 1
ATOM 1501 C C . ASP A 1 197 ? -17.990 -7.742 7.345 1.00 78.62 197 ASP A C 1
ATOM 1503 O O . ASP A 1 197 ? -18.234 -7.373 8.494 1.00 78.62 197 ASP A O 1
ATOM 1507 N N . TRP A 1 198 ? -18.958 -8.162 6.524 1.00 82.00 198 TRP A N 1
ATOM 1508 C CA . TRP A 1 198 ? -20.353 -8.245 6.959 1.00 82.00 198 TRP A CA 1
ATOM 1509 C C . TRP A 1 198 ? -20.527 -9.245 8.106 1.00 82.00 198 TRP A C 1
ATOM 1511 O O . TRP A 1 198 ? -21.232 -8.957 9.073 1.00 82.00 198 TRP A O 1
ATOM 1521 N N . PHE A 1 199 ? -19.816 -10.372 8.048 1.00 84.31 199 PHE A N 1
ATOM 1522 C CA . PHE A 1 199 ? -19.761 -11.357 9.122 1.00 84.31 199 PHE A CA 1
ATOM 1523 C C . PHE A 1 199 ? -19.139 -10.786 10.406 1.00 84.31 199 PHE A C 1
ATOM 1525 O O . PHE A 1 199 ? -19.719 -10.943 11.479 1.00 84.31 199 PHE A O 1
ATOM 1532 N N . MET A 1 200 ? -18.014 -10.065 10.320 1.00 79.94 200 MET A N 1
ATOM 1533 C CA . MET A 1 200 ? -17.403 -9.418 11.489 1.00 79.94 200 MET A CA 1
ATOM 1534 C C . MET A 1 200 ? -18.316 -8.349 12.099 1.00 79.94 200 MET A C 1
ATOM 1536 O O . MET A 1 200 ? -18.454 -8.279 13.321 1.00 79.94 200 MET A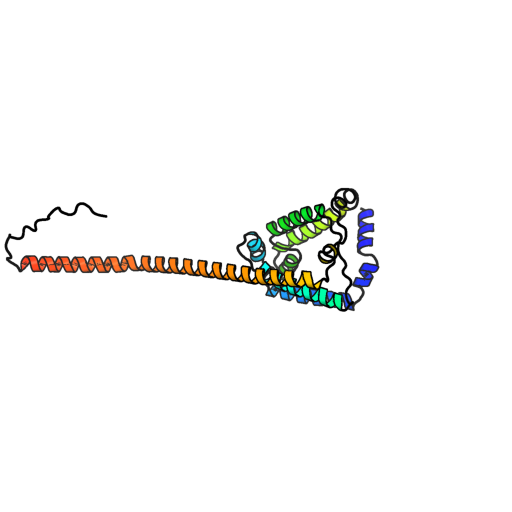 O 1
ATOM 1540 N N . ILE A 1 201 ? -18.987 -7.543 11.269 1.00 81.25 201 ILE A N 1
ATOM 1541 C CA . ILE A 1 201 ? -19.965 -6.544 11.723 1.00 81.25 201 ILE A CA 1
ATOM 1542 C C . ILE A 1 201 ? -21.145 -7.231 12.416 1.00 81.25 201 ILE A C 1
ATOM 1544 O O . ILE A 1 201 ? -21.562 -6.798 13.491 1.00 81.25 201 ILE A O 1
ATOM 1548 N N . PHE A 1 202 ? -21.665 -8.309 11.830 1.00 84.69 202 PHE A N 1
ATOM 1549 C CA . PHE A 1 202 ? -22.736 -9.106 12.415 1.00 84.69 202 PHE A CA 1
ATOM 1550 C C . PHE A 1 202 ? -22.328 -9.684 13.773 1.00 84.69 202 PHE A C 1
ATOM 1552 O O . PHE A 1 202 ? -23.056 -9.509 14.747 1.00 84.69 202 PHE A O 1
ATOM 1559 N N . PHE A 1 203 ? -21.147 -10.298 13.868 1.00 85.69 203 PHE A N 1
ATOM 1560 C CA . PHE A 1 203 ? -20.655 -10.898 15.106 1.00 85.69 203 PHE A CA 1
ATOM 1561 C C . PHE A 1 203 ? -20.444 -9.849 16.204 1.00 85.69 203 PHE A C 1
ATOM 1563 O O . PHE A 1 203 ? -20.896 -10.032 17.333 1.00 85.69 203 PHE A O 1
ATOM 1570 N N . ARG A 1 204 ? -19.845 -8.699 15.864 1.00 82.06 204 ARG A N 1
ATOM 1571 C CA . ARG A 1 204 ? -19.645 -7.583 16.803 1.00 82.06 204 ARG A CA 1
ATOM 1572 C C . ARG A 1 204 ? -20.976 -7.009 17.289 1.00 82.06 204 ARG A C 1
ATOM 1574 O O . ARG A 1 204 ? -21.133 -6.738 18.474 1.00 82.06 204 ARG A O 1
ATOM 1581 N N . LYS A 1 205 ? -21.957 -6.870 16.391 1.00 84.25 205 LYS A N 1
ATOM 1582 C CA . LYS A 1 205 ? -23.309 -6.414 16.738 1.00 84.25 205 LYS A CA 1
ATOM 1583 C C . LYS A 1 205 ? -24.045 -7.434 17.608 1.00 84.25 205 LYS A C 1
ATOM 1585 O O . LYS A 1 205 ? -24.707 -7.040 18.560 1.00 84.25 205 LYS A O 1
ATOM 1590 N N . SER A 1 206 ? -23.894 -8.722 17.309 1.00 85.06 206 SER A N 1
ATOM 1591 C CA . SER A 1 206 ? -24.465 -9.811 18.101 1.00 85.06 206 SER A CA 1
ATOM 1592 C C . SER A 1 206 ? -23.883 -9.832 19.513 1.00 85.06 206 SER A C 1
ATOM 1594 O O . SER A 1 206 ? -24.643 -9.898 20.471 1.00 85.06 206 SER A O 1
ATOM 1596 N N . LEU A 1 207 ? -22.559 -9.731 19.661 1.00 85.38 207 LEU A N 1
ATOM 1597 C CA . LEU A 1 207 ? -21.897 -9.680 20.968 1.00 85.38 207 LEU A CA 1
ATOM 1598 C C . LEU A 1 207 ? -22.312 -8.452 21.782 1.00 85.38 207 LEU A C 1
ATOM 1600 O O . LEU A 1 207 ? -22.634 -8.590 22.958 1.00 85.38 207 LEU A O 1
ATOM 1604 N N . ASN A 1 208 ? -22.365 -7.272 21.158 1.00 84.88 208 ASN A N 1
ATOM 1605 C CA . ASN A 1 208 ? -22.820 -6.061 21.841 1.00 84.88 208 ASN A CA 1
ATOM 1606 C C . ASN A 1 208 ? -24.274 -6.184 22.306 1.00 84.88 208 ASN A C 1
ATOM 1608 O O . ASN A 1 208 ? -24.594 -5.715 23.387 1.00 84.88 208 ASN A O 1
ATOM 1612 N N . TYR A 1 209 ? -25.134 -6.852 21.533 1.00 85.81 209 TYR A N 1
ATOM 1613 C CA . TYR A 1 209 ? -26.511 -7.115 21.948 1.00 85.81 209 TYR A CA 1
ATOM 1614 C C . TYR A 1 209 ? -26.578 -8.045 23.167 1.00 85.81 209 TYR A C 1
ATOM 1616 O O . TYR A 1 209 ? -27.363 -7.809 24.076 1.00 85.81 209 TYR A O 1
ATOM 1624 N N . PHE A 1 210 ? -25.730 -9.077 23.228 1.00 86.94 210 PHE A N 1
ATOM 1625 C CA . PHE A 1 210 ? -25.640 -9.942 24.411 1.00 86.94 210 PHE A CA 1
ATOM 1626 C C . PHE A 1 210 ? -25.161 -9.194 25.658 1.00 86.94 210 PHE A C 1
ATOM 1628 O O . PHE A 1 210 ? -25.698 -9.424 26.741 1.00 86.94 210 PHE A O 1
ATOM 1635 N N . LEU A 1 211 ? -24.175 -8.306 25.515 1.00 85.44 211 LEU A N 1
ATOM 1636 C CA . LEU A 1 211 ? -23.692 -7.474 26.620 1.00 85.44 211 LEU A CA 1
ATOM 1637 C C . LEU A 1 211 ? -24.785 -6.521 27.111 1.00 85.44 211 LEU A C 1
ATOM 1639 O O . LEU A 1 211 ? -25.063 -6.501 28.300 1.00 85.44 211 LEU A O 1
ATOM 1643 N N . ASP A 1 212 ? -25.491 -5.856 26.197 1.00 87.75 212 ASP A N 1
ATOM 1644 C CA . ASP A 1 212 ? -26.600 -4.948 26.523 1.00 87.75 212 ASP A CA 1
ATOM 1645 C C . ASP A 1 212 ? -27.750 -5.682 27.245 1.00 87.75 212 ASP A C 1
ATOM 1647 O O . ASP A 1 212 ? -28.341 -5.181 28.199 1.00 87.75 212 ASP A O 1
ATOM 1651 N N . VAL A 1 213 ? -28.032 -6.932 26.852 1.00 85.88 213 VAL A N 1
ATOM 1652 C CA . VAL A 1 213 ? -28.989 -7.800 27.560 1.00 85.88 213 VAL A CA 1
ATOM 1653 C C . VAL A 1 213 ? -28.475 -8.192 28.947 1.00 85.88 213 VAL A C 1
ATOM 1655 O O . VAL A 1 213 ? -29.268 -8.272 29.884 1.00 85.88 213 VAL A O 1
ATOM 1658 N N . THR A 1 214 ? -27.175 -8.442 29.093 1.00 84.69 214 THR A N 1
ATOM 1659 C CA . THR A 1 214 ? -26.570 -8.794 30.386 1.00 84.69 214 THR A CA 1
ATOM 1660 C C . THR A 1 214 ? -26.633 -7.607 31.346 1.00 84.69 214 THR A C 1
ATOM 1662 O O . THR A 1 214 ? -27.115 -7.769 32.466 1.00 84.69 214 THR A O 1
ATOM 1665 N N . ASP A 1 215 ? -26.280 -6.412 30.873 1.00 85.19 215 ASP A N 1
ATOM 1666 C CA . ASP A 1 215 ? -26.362 -5.160 31.631 1.00 85.19 215 ASP A CA 1
ATOM 1667 C C . ASP A 1 215 ? -27.816 -4.852 32.037 1.00 85.19 215 ASP A C 1
ATOM 1669 O O . ASP A 1 215 ? -28.103 -4.539 33.195 1.00 85.19 215 ASP A O 1
ATOM 1673 N N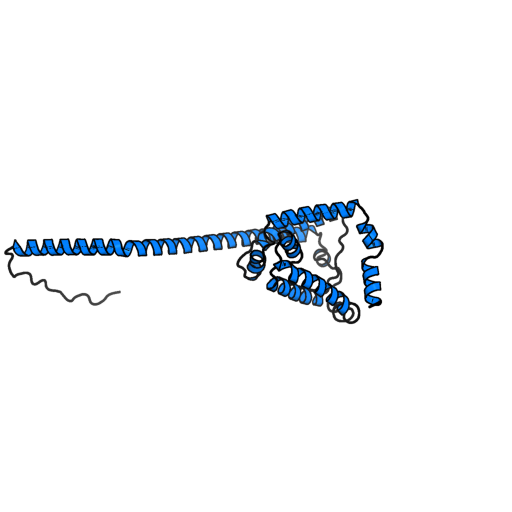 . ALA A 1 216 ? -28.773 -5.038 31.118 1.00 84.44 216 ALA A N 1
ATOM 1674 C CA . ALA A 1 216 ? -30.197 -4.846 31.400 1.00 84.44 216 ALA A CA 1
ATOM 1675 C C . ALA A 1 216 ? -30.761 -5.856 32.417 1.00 84.44 216 ALA A C 1
ATOM 1677 O O . ALA A 1 216 ? -31.716 -5.551 33.138 1.00 84.44 216 ALA A O 1
ATOM 1678 N N . LEU A 1 217 ? -30.215 -7.075 32.469 1.00 83.56 217 LEU A N 1
ATOM 1679 C CA . LEU A 1 217 ? -30.576 -8.060 33.487 1.00 83.56 217 LEU A CA 1
ATOM 1680 C C . LEU A 1 217 ? -29.978 -7.683 34.841 1.00 83.56 217 LEU A C 1
ATOM 1682 O O . LEU A 1 217 ? -30.699 -7.727 35.836 1.00 83.56 217 LEU A O 1
ATOM 1686 N N . GLU A 1 218 ? -28.716 -7.259 34.881 1.00 84.62 218 GLU A N 1
ATOM 1687 C CA . GLU A 1 218 ? -28.036 -6.838 36.109 1.00 84.62 218 GLU A CA 1
ATOM 1688 C C . GLU A 1 218 ? -28.735 -5.638 36.775 1.00 84.62 218 GLU A C 1
ATOM 1690 O O . GLU A 1 218 ? -28.924 -5.632 37.993 1.00 84.62 218 GLU A O 1
ATOM 1695 N N . GLU A 1 219 ? -29.257 -4.689 35.990 1.00 88.62 219 GLU A N 1
ATOM 1696 C CA . GLU A 1 219 ? -30.064 -3.568 36.498 1.00 88.62 219 GLU A CA 1
ATOM 1697 C C . GLU A 1 219 ? -31.414 -4.012 37.103 1.00 88.62 219 GLU A C 1
ATOM 1699 O O . GLU A 1 219 ? -31.904 -3.420 38.071 1.00 88.62 219 GLU A O 1
ATOM 1704 N N . LYS A 1 220 ? -32.026 -5.081 36.576 1.00 82.06 220 LYS A N 1
ATOM 1705 C CA . LYS A 1 220 ? -33.317 -5.603 37.063 1.00 82.06 220 LYS A CA 1
ATOM 1706 C C . LYS A 1 220 ? -33.195 -6.525 38.276 1.00 82.06 220 LYS A C 1
ATOM 1708 O O . LYS A 1 220 ? -34.174 -6.721 38.994 1.00 82.06 220 LYS A O 1
ATOM 1713 N N . VAL A 1 221 ? -32.013 -7.067 38.562 1.00 83.81 221 VAL A N 1
ATOM 1714 C CA . VAL A 1 221 ? -31.777 -7.905 39.752 1.00 83.81 221 VAL A CA 1
ATOM 1715 C C . VAL A 1 221 ? -32.151 -7.202 41.076 1.00 83.81 221 VAL A C 1
ATOM 1717 O O . VAL A 1 221 ? -32.885 -7.805 41.864 1.00 83.81 221 VAL A O 1
ATOM 1720 N N . PRO A 1 222 ? -31.720 -5.958 41.378 1.00 75.12 222 PRO A N 1
ATOM 1721 C CA . PRO A 1 222 ? -32.019 -5.314 42.662 1.00 75.12 222 PRO A CA 1
ATOM 1722 C C . PRO A 1 222 ? -33.493 -4.928 42.843 1.00 75.12 222 PRO A C 1
ATOM 1724 O O . PRO A 1 222 ? -33.983 -4.925 43.975 1.00 75.12 222 PRO A O 1
ATOM 1727 N N . THR A 1 223 ? -34.210 -4.609 41.762 1.00 78.12 223 THR A N 1
ATOM 1728 C CA . THR A 1 223 ? -35.648 -4.299 41.814 1.00 78.12 223 THR A CA 1
ATOM 1729 C C . THR A 1 223 ? -36.466 -5.558 42.064 1.00 78.12 223 THR A C 1
ATOM 1731 O O . THR A 1 223 ? -37.258 -5.583 43.005 1.00 78.12 223 THR A O 1
ATOM 1734 N N . VAL A 1 224 ? -36.188 -6.634 41.321 1.00 79.25 224 VAL A N 1
ATOM 1735 C CA . VAL A 1 224 ? -36.845 -7.934 41.518 1.00 79.25 224 VAL A CA 1
ATOM 1736 C C . VAL A 1 224 ? -36.548 -8.495 42.910 1.00 79.25 224 VAL A C 1
ATOM 1738 O O . VAL A 1 224 ? -37.450 -9.000 43.571 1.00 79.25 224 VAL A O 1
ATOM 1741 N N . LYS A 1 225 ? -35.313 -8.354 43.412 1.00 84.19 225 LYS A N 1
ATOM 1742 C CA . LYS A 1 225 ? -34.950 -8.804 44.765 1.00 84.19 225 LYS A CA 1
ATOM 1743 C C . LYS A 1 225 ? -35.774 -8.103 45.852 1.00 84.19 225 LYS A C 1
ATOM 1745 O O . LYS A 1 225 ? -36.269 -8.772 46.756 1.00 84.19 225 LYS A O 1
ATOM 1750 N N . LYS A 1 226 ? -35.963 -6.781 45.749 1.00 80.19 226 LYS A N 1
ATOM 1751 C CA . LYS A 1 226 ? -36.795 -6.015 46.694 1.00 80.19 226 LYS A CA 1
ATOM 1752 C C . LYS A 1 226 ? -38.261 -6.430 46.637 1.00 80.19 226 LYS A C 1
ATOM 1754 O O . LYS A 1 226 ? -38.874 -6.627 47.681 1.00 80.19 226 LYS A O 1
ATOM 1759 N N . GLU A 1 227 ? -38.807 -6.598 45.436 1.00 82.00 227 GLU A N 1
ATOM 1760 C CA . GLU A 1 227 ? -40.195 -7.033 45.243 1.00 82.00 227 GLU A CA 1
ATOM 1761 C C . GLU A 1 227 ? -40.435 -8.434 45.835 1.00 82.00 227 GLU A C 1
ATOM 1763 O O . GLU A 1 227 ? -41.459 -8.695 46.477 1.00 82.00 227 GLU A O 1
ATOM 1768 N N . PHE A 1 228 ? -39.443 -9.321 45.711 1.00 81.81 228 PHE A N 1
ATOM 1769 C CA . PHE A 1 228 ? -39.475 -10.653 46.308 1.00 81.81 228 PHE A CA 1
ATOM 1770 C C . PHE A 1 228 ? -39.419 -10.606 47.843 1.00 81.81 228 PHE A C 1
ATOM 1772 O O . PHE A 1 228 ? -40.219 -11.270 48.505 1.00 81.81 228 PHE A O 1
ATOM 1779 N N . GLU A 1 229 ? -38.526 -9.803 48.432 1.00 84.44 229 GLU A N 1
ATOM 1780 C CA . GLU A 1 229 ? -38.431 -9.616 49.891 1.00 84.44 229 GLU A CA 1
ATOM 1781 C C . GLU A 1 229 ? -39.747 -9.074 50.473 1.00 84.44 229 GLU A C 1
ATOM 1783 O O . GLU A 1 229 ? -40.258 -9.603 51.463 1.00 84.44 229 GLU A O 1
ATOM 1788 N N . GLU A 1 230 ? -40.362 -8.094 49.808 1.00 82.06 230 GLU A N 1
ATOM 1789 C CA . GLU A 1 230 ? -41.628 -7.496 50.235 1.00 82.06 230 GLU A CA 1
ATOM 1790 C C . GLU A 1 230 ? -42.798 -8.494 50.170 1.00 82.06 230 GLU A C 1
ATOM 1792 O O . GLU A 1 230 ? -43.637 -8.557 51.074 1.00 82.06 230 GLU A O 1
ATOM 1797 N N . THR A 1 231 ? -42.839 -9.319 49.121 1.00 79.12 231 THR A N 1
ATOM 1798 C CA . THR A 1 231 ? -43.843 -10.383 48.963 1.00 79.12 231 THR A CA 1
ATOM 1799 C C . THR A 1 231 ? -43.663 -11.476 50.016 1.00 79.12 231 THR A C 1
ATOM 1801 O O . THR A 1 231 ? -44.643 -11.967 50.579 1.00 79.12 231 THR A O 1
ATOM 1804 N N . THR A 1 232 ? -42.414 -11.814 50.344 1.00 79.62 232 THR A N 1
ATOM 1805 C CA . THR A 1 232 ? -42.090 -12.816 51.367 1.00 79.62 232 THR A CA 1
ATOM 1806 C C . THR A 1 232 ? -42.491 -12.334 52.763 1.00 79.62 232 THR A C 1
ATOM 1808 O O . THR A 1 232 ? -43.056 -13.101 53.542 1.00 79.62 232 THR A O 1
ATOM 1811 N N . GLU A 1 233 ? -42.265 -11.058 53.085 1.00 82.88 233 GLU A N 1
ATOM 1812 C CA . GLU A 1 233 ? -42.696 -10.469 54.359 1.00 82.88 233 GLU A CA 1
ATOM 1813 C C . GLU A 1 233 ? -44.226 -10.377 54.468 1.00 82.88 233 GLU A C 1
ATOM 1815 O O . GLU A 1 233 ? -44.792 -10.746 55.502 1.00 82.88 233 GLU A O 1
ATOM 1820 N N . LYS A 1 234 ? -44.926 -10.001 53.386 1.00 80.69 234 LYS A N 1
ATOM 1821 C CA . LYS A 1 234 ? -46.401 -10.042 53.328 1.00 80.69 234 LYS A CA 1
ATOM 1822 C C . LYS A 1 234 ? -46.931 -11.464 53.530 1.00 80.69 234 LYS A C 1
ATOM 1824 O O . LYS A 1 234 ? -47.844 -11.664 54.333 1.00 80.69 234 LYS A O 1
ATOM 1829 N N . ALA A 1 235 ? -46.323 -12.457 52.880 1.00 76.31 235 ALA A N 1
ATOM 1830 C CA . ALA A 1 235 ? -46.691 -13.861 53.034 1.00 76.31 235 ALA A CA 1
ATOM 1831 C C . ALA A 1 235 ? -46.463 -14.363 54.470 1.00 76.31 235 ALA A C 1
ATOM 1833 O O . ALA A 1 235 ? -47.353 -14.992 55.036 1.00 76.31 235 ALA A O 1
ATOM 1834 N N . LYS A 1 236 ? -45.329 -14.033 55.107 1.00 80.56 236 LYS A N 1
ATOM 1835 C CA . LYS A 1 236 ? -45.065 -14.376 56.519 1.00 80.56 236 LYS A CA 1
ATOM 1836 C C . LYS A 1 236 ? -46.053 -13.709 57.475 1.00 80.56 236 LYS A C 1
ATOM 1838 O O . LYS A 1 236 ? -46.523 -14.359 58.408 1.00 80.56 236 LYS A O 1
ATOM 1843 N N . ALA A 1 237 ? -46.380 -12.434 57.262 1.00 77.00 237 ALA A N 1
ATOM 1844 C CA . ALA A 1 237 ? -47.348 -11.708 58.083 1.00 77.00 237 ALA A CA 1
ATOM 1845 C C . ALA A 1 237 ? -48.756 -12.309 57.960 1.00 77.00 237 ALA A C 1
ATOM 1847 O O . ALA A 1 237 ? -49.438 -12.508 58.967 1.00 77.00 237 ALA A O 1
ATOM 1848 N N . GLN A 1 238 ? -49.161 -12.672 56.741 1.00 76.56 238 GLN A N 1
ATOM 1849 C CA . GLN A 1 238 ? -50.416 -13.369 56.483 1.00 76.56 238 GLN A CA 1
ATOM 1850 C C . GLN A 1 238 ? -50.417 -14.761 57.132 1.00 76.56 238 GLN A C 1
ATOM 1852 O O . GLN A 1 238 ? -51.363 -15.101 57.836 1.00 76.56 238 GLN A O 1
ATOM 1857 N N . TRP A 1 239 ? -49.328 -15.525 57.009 1.00 72.25 239 TRP A N 1
ATOM 1858 C CA . TRP A 1 239 ? -49.185 -16.842 57.641 1.00 72.25 239 TRP A CA 1
ATOM 1859 C C . TRP A 1 239 ? -49.261 -16.766 59.174 1.00 72.25 239 TRP A C 1
ATOM 1861 O O . TRP A 1 239 ? -49.894 -17.599 59.818 1.00 72.25 239 TRP A O 1
ATOM 1871 N N . LYS A 1 240 ? -48.690 -15.716 59.776 1.00 70.88 240 LYS A N 1
ATOM 1872 C CA . LYS A 1 240 ? -48.767 -15.457 61.222 1.00 70.88 240 LYS A CA 1
ATOM 1873 C C . LYS A 1 240 ? -50.184 -15.103 61.688 1.00 70.88 240 LYS A C 1
ATOM 1875 O O . LYS A 1 240 ? -50.539 -15.425 62.818 1.00 70.88 240 LYS A O 1
ATOM 1880 N N . LYS A 1 241 ? -50.986 -14.471 60.825 1.00 67.69 241 LYS A N 1
ATOM 1881 C CA . LYS A 1 241 ? -52.399 -14.171 61.085 1.00 67.69 241 LYS A CA 1
ATOM 1882 C C . LYS A 1 241 ? -53.258 -15.440 61.049 1.00 67.69 241 LYS A C 1
ATOM 1884 O O . LYS A 1 241 ? -53.985 -15.688 62.003 1.00 67.69 241 LYS A O 1
ATOM 1889 N N . TYR A 1 242 ? -53.077 -16.291 60.035 1.00 59.16 242 TYR A N 1
ATOM 1890 C CA . TYR A 1 242 ? -53.753 -17.596 59.954 1.00 59.16 242 TYR A CA 1
ATOM 1891 C C . TYR A 1 242 ? -53.384 -18.524 61.123 1.00 59.16 242 TYR A C 1
ATOM 1893 O O . TYR A 1 242 ? -54.251 -19.177 61.692 1.00 59.16 242 TYR A O 1
ATOM 1901 N N . LYS A 1 243 ? -52.122 -18.502 61.578 1.00 56.34 243 LYS A N 1
ATOM 1902 C CA . LYS A 1 243 ? -51.672 -19.270 62.754 1.00 56.34 243 LYS A CA 1
ATOM 1903 C C . LYS A 1 243 ? -52.318 -18.828 64.082 1.00 56.34 243 LYS A C 1
ATOM 1905 O O . LYS A 1 243 ? -52.245 -19.565 65.059 1.00 56.34 243 LYS A O 1
ATOM 1910 N N . HIS A 1 244 ? -52.920 -17.638 64.141 1.00 54.66 244 HIS A N 1
ATOM 1911 C CA . HIS A 1 244 ? -53.623 -17.138 65.327 1.00 54.66 244 HIS A CA 1
ATOM 1912 C C . HIS A 1 244 ? -55.149 -17.310 65.269 1.00 54.66 244 HIS A C 1
ATOM 1914 O O . HIS A 1 244 ? -55.780 -17.265 66.324 1.00 54.66 244 HIS A O 1
ATOM 1920 N N . GLU A 1 245 ? -55.734 -17.511 64.084 1.00 51.06 245 GLU A N 1
ATOM 1921 C CA . GLU A 1 245 ? -57.186 -17.679 63.907 1.00 51.06 245 GLU A CA 1
ATOM 1922 C C . GLU A 1 245 ? -57.636 -19.151 63.905 1.00 51.06 245 GLU A C 1
ATOM 1924 O O . GLU A 1 245 ? -58.780 -19.425 64.261 1.00 51.06 245 GLU A O 1
ATOM 1929 N N . ASP A 1 246 ? -56.739 -20.105 63.646 1.00 43.53 246 ASP A N 1
ATOM 1930 C CA . ASP A 1 246 ? -57.075 -21.528 63.639 1.00 43.53 246 ASP A CA 1
ATOM 1931 C C . ASP A 1 246 ? -56.581 -22.263 64.896 1.00 43.53 246 ASP A C 1
ATOM 1933 O O . ASP A 1 246 ? -55.401 -22.580 65.063 1.00 43.53 246 ASP A O 1
ATOM 1937 N N . LYS A 1 247 ? -57.536 -22.625 65.764 1.00 48.03 247 LYS A N 1
ATOM 1938 C CA . LYS A 1 247 ? -57.470 -23.885 66.515 1.00 48.03 247 LYS A CA 1
ATOM 1939 C C . LYS A 1 247 ? -57.533 -25.022 65.491 1.00 48.03 247 LYS A C 1
ATOM 1941 O O . LYS A 1 247 ? -58.616 -25.524 65.208 1.00 48.03 247 LYS A O 1
ATOM 1946 N N . VAL A 1 248 ? -56.400 -25.402 64.915 1.00 44.56 248 VAL A N 1
ATOM 1947 C CA . VAL A 1 248 ? -56.295 -26.635 64.131 1.00 44.56 248 VAL A CA 1
ATOM 1948 C C . VAL A 1 248 ? -55.196 -27.481 64.748 1.00 44.56 248 VAL A C 1
ATOM 1950 O O . VAL A 1 248 ? -54.067 -27.036 64.941 1.00 44.56 248 VAL A O 1
ATOM 1953 N N . ASP A 1 249 ? -55.633 -28.669 65.146 1.00 40.59 249 ASP A N 1
ATOM 1954 C CA . ASP A 1 249 ? -54.968 -29.630 66.003 1.00 40.59 249 ASP A CA 1
ATOM 1955 C C . ASP A 1 249 ? -53.543 -29.989 65.567 1.00 40.59 249 ASP A C 1
ATOM 1957 O O . ASP A 1 249 ? -53.236 -30.139 64.382 1.00 40.59 249 ASP A O 1
ATOM 1961 N N . ASP A 1 250 ? -52.710 -30.244 66.579 1.00 41.38 250 ASP A N 1
ATOM 1962 C CA . ASP A 1 250 ? -51.546 -31.127 66.518 1.00 41.38 250 ASP A CA 1
ATOM 1963 C C . ASP A 1 250 ? -51.957 -32.478 65.912 1.00 41.38 250 ASP A C 1
ATOM 1965 O O . ASP A 1 250 ? -52.325 -33.406 66.632 1.00 41.38 250 ASP A O 1
ATOM 1969 N N . LYS A 1 251 ? -51.965 -32.584 64.579 1.00 42.78 251 LYS A N 1
ATOM 1970 C CA . LYS A 1 251 ? -51.995 -33.843 63.819 1.00 42.78 251 LYS A CA 1
ATOM 1971 C C . LYS A 1 251 ? -51.811 -33.576 62.328 1.00 42.78 251 LYS A C 1
ATOM 1973 O O . LYS A 1 251 ? -52.725 -33.732 61.532 1.00 42.78 251 LYS A O 1
ATOM 1978 N N . LEU A 1 252 ? -50.592 -33.218 61.944 1.00 38.34 252 LEU A N 1
ATOM 1979 C CA . LEU A 1 252 ? -50.069 -33.476 60.601 1.00 38.34 252 LEU A CA 1
ATOM 1980 C C . LEU A 1 252 ? -48.546 -33.585 60.704 1.00 38.34 252 LEU A C 1
ATOM 1982 O O . LEU A 1 252 ? -47.791 -32.706 60.299 1.00 38.34 252 LEU A O 1
ATOM 1986 N N . GLU A 1 253 ? -48.103 -34.709 61.273 1.00 35.41 253 GLU A N 1
ATOM 1987 C CA . GLU A 1 253 ? -46.812 -35.293 60.919 1.00 35.41 253 GLU A CA 1
ATOM 1988 C C . GLU A 1 253 ? -46.850 -35.588 59.415 1.00 35.41 253 GLU A C 1
ATOM 1990 O O . GLU A 1 253 ? -47.326 -36.633 58.964 1.00 35.41 253 GLU A O 1
ATOM 1995 N N . VAL A 1 254 ? -46.390 -34.632 58.612 1.00 40.56 254 VAL A N 1
ATOM 1996 C CA .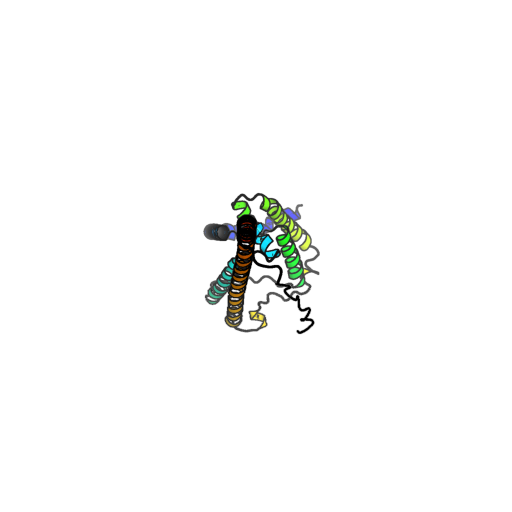 VAL A 1 254 ? -46.014 -34.909 57.232 1.00 40.56 254 VAL A CA 1
ATOM 1997 C C . VAL A 1 254 ? -44.746 -35.745 57.318 1.00 40.56 254 VAL A C 1
ATOM 1999 O O . VAL A 1 254 ? -43.656 -35.230 57.555 1.00 40.56 254 VAL A O 1
ATOM 2002 N N . LYS A 1 255 ? -44.925 -37.062 57.173 1.00 37.03 255 LYS A N 1
ATOM 2003 C CA . LYS A 1 255 ? -43.867 -38.001 56.809 1.00 37.03 255 LYS A CA 1
ATOM 2004 C C . LYS A 1 255 ? -43.079 -37.403 55.646 1.00 37.03 255 LYS A C 1
ATOM 2006 O O . LYS A 1 255 ? -43.576 -37.348 54.523 1.00 37.03 255 LYS A O 1
ATOM 2011 N N . ILE A 1 256 ? -41.862 -36.963 55.934 1.00 38.03 256 ILE A N 1
ATOM 2012 C CA . ILE A 1 256 ? -40.821 -36.816 54.927 1.00 38.03 256 ILE A CA 1
ATOM 2013 C C . ILE A 1 256 ? -40.410 -38.253 54.611 1.00 38.03 256 ILE A C 1
ATOM 2015 O O . ILE A 1 256 ? -39.734 -38.903 55.403 1.00 38.03 256 ILE A O 1
ATOM 2019 N N . ASP A 1 257 ? -40.965 -38.793 53.529 1.00 37.84 257 ASP A N 1
ATOM 2020 C CA . ASP A 1 257 ? -40.528 -40.066 52.968 1.00 37.84 257 ASP A CA 1
ATOM 2021 C C . ASP A 1 257 ? -39.225 -39.786 52.210 1.00 37.84 257 ASP A C 1
ATOM 2023 O O . ASP A 1 257 ? -39.225 -39.177 51.137 1.00 37.84 257 ASP A O 1
ATOM 2027 N N . ASP A 1 258 ? -38.108 -40.182 52.820 1.00 42.31 258 ASP A N 1
ATOM 2028 C CA . ASP A 1 258 ? -36.804 -40.331 52.180 1.00 42.31 258 ASP A CA 1
ATOM 2029 C C . ASP A 1 258 ? -36.897 -41.414 51.094 1.00 42.31 258 ASP A C 1
ATOM 2031 O O . ASP A 1 258 ? -36.480 -42.553 51.293 1.00 42.31 258 ASP A O 1
ATOM 2035 N N . LYS A 1 259 ? -37.456 -41.079 49.927 1.00 41.91 259 LYS A N 1
ATOM 2036 C CA . LYS A 1 259 ? -37.336 -41.887 48.705 1.00 41.91 259 LYS A CA 1
ATOM 2037 C C . LYS A 1 259 ? -37.368 -41.014 47.455 1.00 41.91 259 LYS A C 1
ATOM 2039 O O . LYS A 1 259 ? -38.405 -40.862 46.821 1.00 41.91 259 LYS A O 1
ATOM 2044 N N . HIS A 1 260 ? -36.197 -40.522 47.060 1.00 33.97 260 HIS A N 1
ATOM 2045 C CA . HIS A 1 260 ? -35.707 -40.778 45.704 1.00 33.97 260 HIS A CA 1
ATOM 2046 C C . HIS A 1 260 ? -34.200 -40.533 45.605 1.00 33.97 260 HIS A C 1
ATOM 2048 O O . HIS A 1 260 ? -33.713 -39.505 45.146 1.00 33.97 260 HIS A O 1
ATOM 2054 N N . GLU A 1 261 ? -33.479 -41.551 46.062 1.00 37.97 261 GLU A N 1
ATOM 2055 C CA . GLU A 1 261 ? -32.241 -42.010 45.450 1.00 37.97 261 GLU A CA 1
ATOM 2056 C C . GLU A 1 261 ? -32.516 -42.386 43.977 1.00 37.97 261 GLU A C 1
ATOM 2058 O O . GLU A 1 261 ? -33.556 -42.979 43.669 1.00 37.97 261 GLU A O 1
ATOM 2063 N N . ASP A 1 262 ? -31.572 -42.017 43.110 1.00 39.59 262 ASP A N 1
ATOM 2064 C CA . ASP A 1 262 ? -31.318 -42.534 41.762 1.00 39.59 262 ASP A CA 1
ATOM 2065 C C . ASP A 1 262 ? -32.460 -42.559 40.728 1.00 39.59 262 ASP A C 1
ATOM 2067 O O . ASP A 1 262 ? -33.367 -43.396 40.770 1.00 39.59 262 ASP A O 1
ATOM 2071 N N . LYS A 1 263 ? -32.286 -41.762 39.660 1.00 38.16 263 LYS A N 1
ATOM 2072 C CA . LYS A 1 263 ? -32.028 -42.286 38.301 1.00 38.16 263 LYS A CA 1
ATOM 2073 C C . LYS A 1 263 ? -31.889 -41.168 37.256 1.00 38.16 263 LYS A C 1
ATOM 2075 O O . LYS A 1 263 ? -32.830 -40.411 37.044 1.00 38.16 263 LYS A O 1
ATOM 2080 N N . THR A 1 264 ? -30.764 -41.254 36.534 1.00 37.81 264 THR A N 1
ATOM 2081 C CA . THR A 1 264 ? -30.484 -40.806 35.146 1.00 37.81 264 THR A CA 1
ATOM 2082 C C . THR A 1 264 ? -30.452 -39.321 34.817 1.00 37.81 264 THR A C 1
ATOM 2084 O O . THR A 1 264 ? -31.507 -38.663 34.891 1.00 37.81 264 THR A O 1
#

Foldseek 3Di:
DVVVVVVVVVVVDVVVVVCVVPPVNVVVVVVVLVVVLVVLVVLVLLDLCQLLCVVVVNHCSCLLSVLVVVLVVLVVVVVVVVVVNDDDPFDWDAPQCCVVVVVVQVVLCNVLSDDPSSLVSNVVVVPPSSVVVNVCVVVVVVVCCVPCPPPPCVPRVVHRGPTRDDPCNVVVDDPCVVSVVVSVVSVVVSVVVVVVVVVVVVVVVVVVVVVVVVVVVVVCVVVVVVVVVVVVVVVVVVVVVVVVPDPDDPDDPPPPPPDDDDDD